Protein AF-A0A2T7ERF3-F1 (afdb_monomer_lite)

Radius of gyration: 52.11 Å; chains: 1; bounding box: 153×20×124 Å

InterPro domains:
  IPR055282 Proton pump-interactor 1-4 [PTHR32219] (13-173)

pLDDT: mean 78.68, std 17.87, range [39.94, 98.31]

Structure (mmCIF, N/CA/C/O backbone):
data_AF-A0A2T7ERF3-F1
#
_entry.id   AF-A0A2T7ERF3-F1
#
loop_
_atom_site.group_PDB
_atom_site.id
_atom_site.type_symbol
_atom_site.label_atom_id
_atom_site.label_alt_id
_atom_site.label_comp_id
_atom_site.label_asym_id
_atom_site.label_entity_id
_atom_site.label_seq_id
_atom_site.pdbx_PDB_ins_code
_atom_site.Cartn_x
_atom_site.Cartn_y
_atom_site.Cartn_z
_atom_site.occupancy
_atom_site.B_iso_or_equiv
_atom_site.auth_seq_id
_atom_site.auth_comp_id
_atom_site.auth_asym_id
_atom_site.auth_atom_id
_atom_site.pdbx_PDB_model_num
ATOM 1 N N . MET A 1 1 ? -104.191 10.449 25.205 1.00 47.03 1 MET A N 1
ATOM 2 C CA . MET A 1 1 ? -102.867 10.263 24.580 1.00 47.03 1 MET A CA 1
ATOM 3 C C . MET A 1 1 ? -102.028 11.467 24.955 1.00 47.03 1 MET A C 1
ATOM 5 O O . MET A 1 1 ? -102.291 12.510 24.393 1.00 47.03 1 MET A O 1
ATOM 9 N N . GLU A 1 2 ? -101.113 11.330 25.916 1.00 40.12 2 GLU A N 1
ATOM 10 C CA . GLU A 1 2 ? -99.867 12.110 26.059 1.00 40.12 2 GLU A CA 1
ATOM 11 C C . GLU A 1 2 ? -98.902 11.302 26.961 1.00 40.12 2 GLU A C 1
ATOM 13 O O . GLU A 1 2 ? -99.374 10.494 27.773 1.00 40.12 2 GLU A O 1
ATOM 18 N N . PRO A 1 3 ? -97.572 11.387 26.761 1.00 48.69 3 PRO A N 1
ATOM 19 C CA . PRO A 1 3 ? -96.653 10.312 27.117 1.00 48.69 3 PRO A CA 1
ATOM 20 C C . PRO A 1 3 ? -96.069 10.452 28.531 1.00 48.69 3 PRO A C 1
ATOM 22 O O . PRO A 1 3 ? -95.736 11.537 28.997 1.00 48.69 3 PRO A O 1
ATOM 25 N N . ARG A 1 4 ? -95.885 9.312 29.212 1.00 49.34 4 ARG A N 1
ATOM 26 C CA . ARG A 1 4 ? -95.169 9.233 30.495 1.00 49.34 4 ARG A CA 1
ATOM 27 C C . ARG A 1 4 ? -93.673 9.451 30.261 1.00 49.34 4 ARG A C 1
ATOM 29 O O . ARG A 1 4 ? -93.006 8.574 29.711 1.00 49.34 4 ARG A O 1
ATOM 36 N N . ASN A 1 5 ? -93.149 10.584 30.720 1.00 49.25 5 ASN A N 1
ATOM 37 C CA . ASN A 1 5 ? -91.712 10.824 30.820 1.00 49.25 5 ASN A CA 1
ATOM 38 C C . ASN A 1 5 ? -91.086 9.810 31.789 1.00 49.25 5 ASN A C 1
ATOM 40 O O . ASN A 1 5 ? -91.285 9.881 32.999 1.00 49.25 5 ASN A O 1
ATOM 44 N N . ARG A 1 6 ? -90.330 8.847 31.250 1.00 52.53 6 ARG A N 1
ATOM 45 C CA . ARG A 1 6 ? -89.432 8.001 32.043 1.00 52.53 6 ARG A CA 1
ATOM 46 C C . ARG A 1 6 ? -88.180 8.814 32.338 1.00 52.53 6 ARG A C 1
ATOM 48 O O . ARG A 1 6 ? -87.272 8.869 31.511 1.00 52.53 6 ARG A O 1
ATOM 55 N N . VAL A 1 7 ? -88.134 9.436 33.509 1.00 56.88 7 VAL A N 1
ATOM 56 C CA . VAL A 1 7 ? -86.866 9.878 34.089 1.00 56.88 7 VAL A CA 1
ATOM 57 C C . VAL A 1 7 ? -86.059 8.606 34.348 1.00 56.88 7 VAL A C 1
ATOM 59 O O . VAL A 1 7 ? -86.434 7.781 35.176 1.00 56.88 7 VAL A O 1
ATOM 62 N N . LYS A 1 8 ? -85.007 8.382 33.555 1.00 57.44 8 LYS A N 1
ATOM 63 C CA . LYS A 1 8 ? -84.000 7.367 33.865 1.00 57.44 8 LYS A CA 1
ATOM 64 C C . LYS A 1 8 ? -83.209 7.890 35.059 1.00 57.44 8 LYS A C 1
ATOM 66 O O . LYS A 1 8 ? -82.308 8.702 34.877 1.00 57.44 8 LYS A O 1
ATOM 71 N N . GLU A 1 9 ? -83.554 7.444 36.260 1.00 60.44 9 GLU A N 1
ATOM 72 C CA . GLU A 1 9 ? -82.636 7.501 37.395 1.00 60.44 9 GLU A CA 1
ATOM 73 C C . GLU A 1 9 ? -81.429 6.628 37.041 1.00 60.44 9 GLU A C 1
ATOM 75 O O . GLU A 1 9 ? -81.518 5.402 36.960 1.00 60.44 9 GLU A O 1
ATOM 80 N N . CYS A 1 10 ? -80.309 7.270 36.721 1.00 53.19 10 CYS A N 1
ATOM 81 C CA . CYS A 1 10 ? -79.028 6.588 36.685 1.00 53.19 10 CYS A CA 1
ATOM 82 C C . CYS A 1 10 ? -78.633 6.375 38.151 1.00 53.19 10 CYS A C 1
ATOM 84 O O . CYS A 1 10 ? -78.650 7.358 38.895 1.00 53.19 10 CYS A O 1
ATOM 86 N N . PRO A 1 11 ? -78.314 5.152 38.606 1.00 58.59 11 PRO A N 1
ATOM 87 C CA . PRO A 1 11 ? -77.816 4.998 39.960 1.00 58.59 11 PRO A CA 1
ATOM 88 C C . PRO A 1 11 ? -76.506 5.784 40.039 1.00 58.59 11 PRO A C 1
ATOM 90 O O . PRO A 1 11 ? -75.609 5.564 39.223 1.00 58.59 11 PRO A O 1
ATOM 93 N N . GLU A 1 12 ? -76.399 6.720 40.981 1.00 64.12 12 GLU A N 1
ATOM 94 C CA . GLU A 1 12 ? -75.123 7.340 41.336 1.00 64.12 12 GLU A CA 1
ATOM 95 C C . GLU A 1 12 ? -74.231 6.238 41.913 1.00 64.12 12 GLU A C 1
ATOM 97 O O . GLU A 1 12 ? -74.205 5.962 43.110 1.00 64.12 12 GLU A O 1
ATOM 102 N N . SER A 1 13 ? -73.563 5.503 41.026 1.00 65.88 13 SER A N 1
ATOM 103 C CA . SER A 1 13 ? -72.637 4.453 41.401 1.00 65.88 13 SER A CA 1
ATOM 104 C C . SER A 1 13 ? -71.420 5.124 42.023 1.00 65.88 13 SER A C 1
ATOM 106 O O . SER A 1 13 ? -70.552 5.636 41.313 1.00 65.88 13 SER A O 1
ATOM 108 N N . THR A 1 14 ? -71.360 5.145 43.350 1.00 66.25 14 THR A N 1
ATOM 109 C CA . THR A 1 14 ? -70.162 5.549 44.084 1.00 66.25 14 THR A CA 1
ATOM 110 C C . THR A 1 14 ? -69.048 4.553 43.768 1.00 66.25 14 THR A C 1
ATOM 112 O O . THR A 1 14 ? -68.981 3.468 44.347 1.00 66.25 14 THR A O 1
ATOM 115 N N . TYR A 1 15 ? -68.176 4.893 42.818 1.00 69.38 15 TYR A N 1
ATOM 116 C CA . TYR A 1 15 ? -66.976 4.112 42.536 1.00 69.38 15 TYR A CA 1
ATOM 117 C C . TYR A 1 15 ? -65.976 4.323 43.674 1.00 69.38 15 TYR A C 1
ATOM 119 O O . TYR A 1 15 ? -65.351 5.377 43.790 1.00 69.38 15 TYR A O 1
ATOM 127 N N . ALA A 1 16 ? -65.829 3.318 44.534 1.00 70.06 16 ALA A N 1
ATOM 128 C CA . ALA A 1 16 ? -64.748 3.283 45.504 1.00 70.06 16 ALA A CA 1
ATOM 129 C C . ALA A 1 16 ? -63.461 2.852 44.789 1.00 70.06 16 ALA A C 1
ATOM 131 O O . ALA A 1 16 ? -63.323 1.705 44.367 1.00 70.06 16 ALA A O 1
ATOM 132 N N . PHE A 1 17 ? -62.512 3.775 44.648 1.00 69.44 17 PHE A N 1
ATOM 133 C CA . PHE A 1 17 ? -61.165 3.455 44.187 1.00 69.44 17 PHE A CA 1
ATOM 134 C C . PHE A 1 17 ? -60.271 3.246 45.408 1.00 69.44 17 PHE A C 1
ATOM 136 O O . PHE A 1 17 ? -60.073 4.155 46.214 1.00 69.44 17 PHE A O 1
ATOM 143 N N . TYR A 1 18 ? -59.728 2.040 45.559 1.00 69.94 18 TYR A N 1
ATOM 144 C CA . TYR A 1 18 ? -58.745 1.756 46.597 1.00 69.94 18 TYR A CA 1
ATOM 145 C C . TYR A 1 18 ? -57.367 2.172 46.091 1.00 69.94 18 TYR A C 1
ATOM 147 O O . TYR A 1 18 ? -56.823 1.569 45.167 1.00 69.94 18 TYR A O 1
ATOM 155 N N . PHE A 1 19 ? -56.771 3.183 46.717 1.00 68.25 19 PHE A N 1
ATOM 156 C CA . PHE A 1 19 ? -55.333 3.376 46.604 1.00 68.25 19 PHE A CA 1
ATOM 157 C C . PHE A 1 19 ? -54.659 2.348 47.507 1.00 68.25 19 PHE A C 1
ATOM 159 O O . PHE A 1 19 ? -54.738 2.441 48.733 1.00 68.25 19 PHE A O 1
ATOM 166 N N . VAL A 1 20 ? -53.990 1.361 46.911 1.00 66.88 20 VAL A N 1
ATOM 167 C CA . VAL A 1 20 ? -53.087 0.487 47.661 1.00 66.88 20 VAL A CA 1
ATOM 168 C C . VAL A 1 20 ? -51.928 1.357 48.138 1.00 66.88 20 VAL A C 1
ATOM 170 O O . VAL A 1 20 ? -51.004 1.660 47.385 1.00 66.88 20 VAL A O 1
ATOM 173 N N . LYS A 1 21 ? -51.982 1.802 49.396 1.00 62.66 21 LYS A N 1
ATOM 174 C CA . LYS A 1 21 ? -50.814 2.372 50.067 1.00 62.66 21 LYS A CA 1
ATOM 175 C C . LYS A 1 21 ? -49.800 1.241 50.214 1.00 62.66 21 LYS A C 1
ATOM 177 O O . LYS A 1 21 ? -49.963 0.373 51.069 1.00 62.66 21 LYS 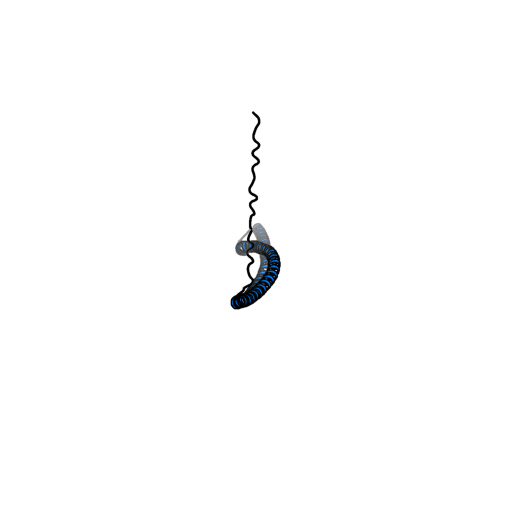A O 1
ATOM 182 N N . ILE A 1 22 ? -48.774 1.234 49.365 1.00 63.28 22 ILE A N 1
ATOM 183 C CA . ILE A 1 22 ? -47.618 0.352 49.536 1.00 63.28 22 ILE A CA 1
ATOM 184 C C . ILE A 1 22 ? -46.987 0.747 50.873 1.00 63.28 22 ILE A C 1
ATOM 186 O O . ILE A 1 22 ? -46.471 1.858 51.014 1.00 63.28 22 ILE A O 1
ATOM 190 N N . ARG A 1 23 ? -47.112 -0.114 51.887 1.00 63.34 23 ARG A N 1
ATOM 191 C CA . ARG A 1 23 ? -46.537 0.156 53.207 1.00 63.34 23 ARG A CA 1
ATOM 192 C C . ARG A 1 23 ? -45.008 0.191 53.071 1.00 63.34 23 ARG A C 1
ATOM 194 O O . ARG A 1 23 ? -44.457 -0.741 52.481 1.00 63.34 23 ARG A O 1
ATOM 201 N N . PRO A 1 24 ? -44.303 1.224 53.575 1.00 65.12 24 PRO A N 1
ATOM 202 C CA . PRO A 1 24 ? -42.862 1.108 53.763 1.00 65.12 24 PRO A CA 1
ATOM 203 C C . PRO A 1 24 ? -42.625 -0.098 54.674 1.00 65.12 24 PRO A C 1
ATOM 205 O O . PRO A 1 24 ? -43.361 -0.251 55.646 1.00 65.12 24 PRO A O 1
ATOM 208 N N . PHE A 1 25 ? -41.680 -0.966 54.294 1.00 62.19 25 PHE A N 1
ATOM 209 C CA . PHE A 1 25 ? -41.429 -2.276 54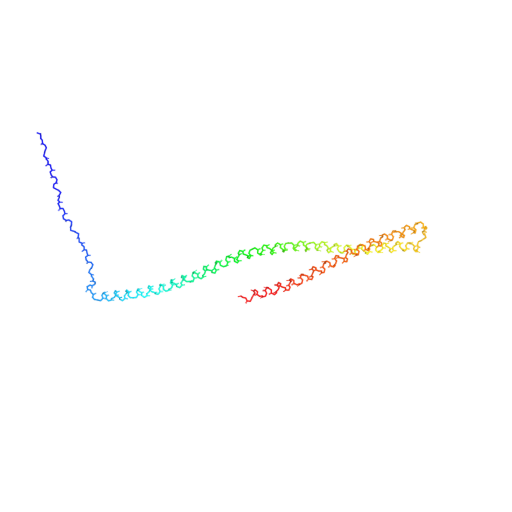.908 1.00 62.19 25 PHE A CA 1
ATOM 210 C C . PHE A 1 25 ? -41.716 -2.276 56.412 1.00 62.19 25 PHE A C 1
ATOM 212 O O . PHE A 1 25 ? -40.992 -1.652 57.185 1.00 62.19 25 PHE A O 1
ATOM 219 N N . GLU A 1 26 ? -42.801 -2.943 56.805 1.00 63.03 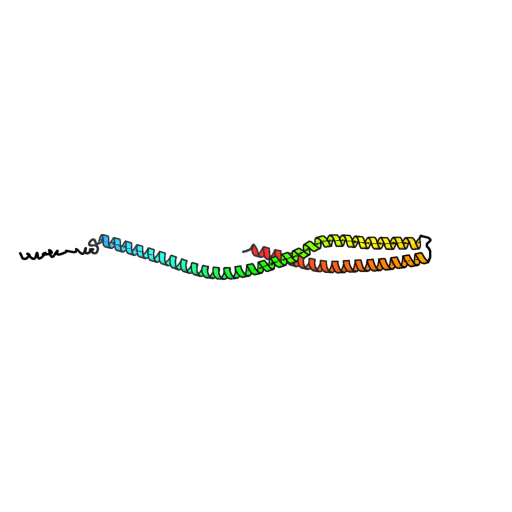26 GLU A N 1
ATOM 220 C CA . GLU A 1 26 ? -43.198 -3.042 58.214 1.00 63.03 26 GLU A CA 1
ATOM 221 C C . GLU A 1 26 ? -42.260 -3.952 59.003 1.00 63.03 26 GLU A C 1
ATOM 223 O O . GLU A 1 26 ? -42.158 -3.828 60.219 1.00 63.03 26 GLU A O 1
ATOM 228 N N . ASP A 1 27 ? -41.566 -4.841 58.293 1.00 77.75 27 ASP A N 1
ATOM 229 C CA . ASP A 1 27 ? -40.562 -5.741 58.829 1.00 77.75 27 ASP A CA 1
ATOM 230 C C . ASP A 1 27 ? -39.166 -5.078 58.776 1.00 77.75 27 ASP A C 1
ATOM 232 O O . ASP A 1 27 ? -38.649 -4.807 57.679 1.00 77.75 27 ASP A O 1
ATOM 236 N N . PRO A 1 28 ? -38.541 -4.818 59.941 1.00 82.88 28 PRO A N 1
ATOM 237 C CA . PRO A 1 28 ? -37.192 -4.272 60.031 1.00 82.88 28 PRO A CA 1
ATOM 238 C C . PRO A 1 28 ? -36.144 -5.097 59.272 1.00 82.88 28 PRO A C 1
ATOM 240 O O . PRO A 1 28 ? -35.247 -4.511 58.662 1.00 82.88 28 PRO A O 1
ATOM 243 N N . GLU A 1 29 ? -36.270 -6.428 59.240 1.00 84.62 29 GLU A N 1
ATOM 244 C CA . GLU A 1 29 ? -35.293 -7.303 58.584 1.00 84.62 29 GLU A CA 1
ATOM 245 C C . GLU A 1 29 ? -35.338 -7.173 57.058 1.00 84.62 29 GLU A C 1
ATOM 247 O O . GLU A 1 29 ? -34.303 -7.173 56.383 1.00 84.62 29 GLU A O 1
ATOM 252 N N . LEU A 1 30 ? -36.540 -7.049 56.484 1.00 84.38 30 LEU A N 1
ATOM 253 C CA . LEU A 1 30 ? -36.702 -6.843 55.043 1.00 84.38 30 LEU A CA 1
ATOM 254 C C . LEU A 1 30 ? -36.151 -5.483 54.610 1.00 84.38 30 LEU A C 1
ATOM 256 O O . LEU A 1 30 ? -35.527 -5.377 53.550 1.00 84.38 30 LEU A O 1
ATOM 260 N N . ARG A 1 31 ? -36.337 -4.451 55.439 1.00 85.25 31 ARG A N 1
ATOM 261 C CA . ARG A 1 31 ? -35.783 -3.120 55.182 1.00 85.25 31 ARG A CA 1
ATOM 262 C C . ARG A 1 31 ? -34.256 -3.141 55.165 1.00 85.25 31 ARG A C 1
ATOM 264 O O . ARG A 1 31 ? -33.658 -2.535 54.278 1.00 85.25 31 ARG A O 1
ATOM 271 N N . GLU A 1 32 ? -33.628 -3.840 56.105 1.00 89.44 32 GLU A N 1
ATOM 272 C CA . GLU A 1 32 ? -32.169 -3.956 56.167 1.00 89.44 32 GLU A CA 1
ATOM 273 C C . GLU A 1 32 ? -31.601 -4.688 54.943 1.00 89.44 32 GLU A C 1
ATOM 275 O O . GLU A 1 32 ? -30.680 -4.186 54.295 1.00 89.44 32 GLU A O 1
ATOM 280 N N . LYS A 1 33 ? -32.214 -5.812 54.546 1.00 90.69 33 LYS A N 1
ATOM 281 C CA . LYS A 1 33 ? -31.838 -6.552 53.327 1.00 90.69 33 LYS A CA 1
ATOM 282 C C . LYS A 1 33 ? -31.940 -5.680 52.074 1.00 90.69 33 LYS A C 1
ATOM 284 O O . LYS A 1 33 ? -31.052 -5.734 51.225 1.00 90.69 33 LYS A O 1
ATOM 289 N N . LEU A 1 34 ? -32.985 -4.855 51.969 1.00 89.94 34 LEU A N 1
ATOM 290 C CA . LEU A 1 34 ? -33.142 -3.927 50.850 1.00 89.94 34 LEU A CA 1
ATOM 291 C C . LEU A 1 34 ? -32.047 -2.854 50.831 1.00 89.94 34 LEU A C 1
AT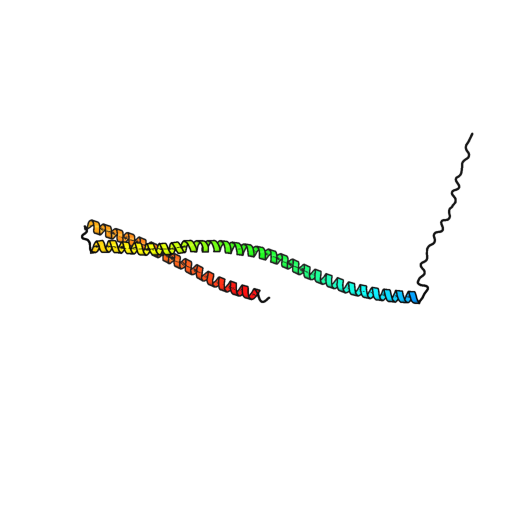OM 293 O O . LEU A 1 34 ? -31.481 -2.595 49.774 1.00 89.94 34 LEU A O 1
ATOM 297 N N . VAL A 1 35 ? -31.731 -2.245 51.978 1.00 92.00 35 VAL A N 1
ATOM 298 C CA . VAL A 1 35 ? -30.681 -1.214 52.072 1.00 92.00 35 VAL A CA 1
ATOM 299 C C . VAL A 1 35 ? -29.310 -1.792 51.718 1.00 92.00 35 VAL A C 1
ATOM 301 O O . VAL A 1 35 ? -28.549 -1.168 50.977 1.00 92.00 35 VAL A O 1
ATOM 304 N N . LEU A 1 36 ? -29.001 -3.002 52.193 1.00 95.56 36 LEU A N 1
ATOM 305 C CA . LEU A 1 36 ? -27.769 -3.705 51.834 1.00 95.56 36 LEU A CA 1
ATOM 306 C C . LEU A 1 36 ? -27.702 -3.995 50.328 1.00 95.56 36 LEU A C 1
ATOM 308 O O . LEU A 1 36 ? -26.672 -3.734 49.700 1.00 95.56 36 LEU A O 1
ATOM 312 N N . ALA A 1 37 ? -28.800 -4.481 49.743 1.00 95.38 37 ALA A N 1
ATOM 313 C CA . ALA A 1 37 ? -28.891 -4.751 48.311 1.00 95.38 37 ALA A CA 1
ATOM 314 C C . ALA A 1 37 ? -28.753 -3.473 47.466 1.00 95.38 37 ALA A C 1
ATOM 316 O O . ALA A 1 37 ? -28.041 -3.487 46.461 1.00 95.38 37 ALA A O 1
ATOM 317 N N . ASP A 1 38 ? -29.372 -2.363 47.881 1.00 96.44 38 ASP A N 1
ATOM 318 C CA . ASP A 1 38 ? -29.251 -1.073 47.193 1.00 96.44 38 ASP A CA 1
ATOM 319 C C . ASP A 1 38 ? -27.810 -0.554 47.240 1.00 96.44 38 ASP A C 1
ATOM 321 O O . ASP A 1 38 ? -27.249 -0.156 46.222 1.00 96.44 38 ASP A O 1
ATOM 325 N N . HIS A 1 39 ? -27.148 -0.655 48.393 1.00 97.44 39 HIS A N 1
ATOM 326 C CA . HIS A 1 39 ? -25.752 -0.253 48.526 1.00 97.44 39 HIS A CA 1
ATOM 327 C C . HIS A 1 39 ? -24.805 -1.099 47.654 1.00 97.44 39 HIS A C 1
ATOM 329 O O . HIS A 1 39 ? -23.906 -0.556 47.003 1.00 97.44 39 HIS A O 1
ATOM 335 N N . GLU A 1 40 ? -25.002 -2.420 47.582 1.00 97.00 40 GLU A N 1
ATOM 336 C CA . GLU A 1 40 ? -24.260 -3.262 46.634 1.00 97.00 40 GLU A CA 1
ATOM 337 C C . GLU A 1 40 ? -24.551 -2.901 45.176 1.00 97.00 40 GLU A C 1
ATOM 339 O O . GLU A 1 40 ? -23.632 -2.865 44.348 1.00 97.00 40 GLU A O 1
ATOM 344 N N . PHE A 1 41 ? -25.812 -2.626 44.848 1.00 97.50 41 PHE A N 1
ATOM 345 C CA . PHE A 1 41 ? -26.206 -2.211 43.510 1.00 97.50 41 PHE A CA 1
ATOM 346 C C . PHE A 1 41 ? -25.528 -0.895 43.122 1.00 97.50 41 PHE A C 1
ATOM 348 O O . PHE A 1 41 ? -24.904 -0.819 42.061 1.00 97.50 41 PHE A O 1
ATOM 355 N N . GLN A 1 42 ? -25.536 0.106 44.003 1.00 97.88 42 GLN A N 1
ATOM 356 C CA . GLN A 1 42 ? -24.865 1.380 43.764 1.00 97.88 42 GLN A CA 1
ATOM 357 C C . GLN A 1 42 ? -23.353 1.219 43.575 1.00 97.88 42 GLN A C 1
ATOM 359 O O . GLN A 1 42 ? -22.787 1.819 42.658 1.00 97.88 42 GLN A O 1
ATOM 364 N N . LYS A 1 43 ? -22.692 0.346 44.349 1.00 97.69 43 LYS A N 1
ATOM 365 C CA . LYS A 1 43 ? -21.271 0.012 44.133 1.00 97.69 43 LYS A CA 1
ATOM 366 C C . LYS A 1 43 ? -21.023 -0.561 42.737 1.00 97.69 43 LYS A C 1
ATOM 368 O O . LYS A 1 43 ? -20.077 -0.152 42.060 1.00 97.69 43 LYS A O 1
ATOM 373 N N . LYS A 1 44 ? -21.881 -1.480 42.280 1.00 97.88 44 LYS A N 1
ATOM 374 C CA . LYS A 1 44 ? -21.792 -2.073 40.933 1.00 97.88 44 LYS A CA 1
ATOM 375 C C . LYS A 1 44 ? -22.033 -1.030 39.841 1.00 97.88 44 LYS A C 1
ATOM 377 O O . LYS A 1 44 ? -21.293 -1.002 38.858 1.00 97.88 44 LYS A O 1
ATOM 382 N N . VAL A 1 45 ? -23.007 -0.140 40.023 1.00 98.31 45 VAL A N 1
ATOM 383 C CA . VAL A 1 45 ? -23.269 0.980 39.105 1.00 98.31 45 VAL A CA 1
ATOM 384 C C . VAL A 1 45 ? -22.055 1.905 39.021 1.00 98.31 45 VAL A C 1
ATOM 386 O O . VAL A 1 45 ? -21.609 2.234 37.923 1.00 98.31 45 VAL A O 1
ATOM 389 N N . GLN A 1 46 ? -21.455 2.268 40.157 1.00 98.06 46 GLN A N 1
ATOM 390 C CA . GLN A 1 46 ? -20.268 3.120 40.183 1.00 98.06 46 GLN A CA 1
ATOM 391 C C . GLN A 1 46 ? -19.074 2.457 39.480 1.00 98.06 46 GLN A C 1
ATOM 393 O O . GLN A 1 46 ? -18.376 3.112 38.703 1.00 98.06 46 GLN A O 1
ATOM 398 N N . ALA A 1 47 ? -18.854 1.158 39.704 1.00 97.94 47 ALA A N 1
ATOM 399 C CA . ALA A 1 47 ? -17.812 0.396 39.017 1.00 97.94 47 ALA A CA 1
ATOM 400 C C . ALA A 1 47 ? -18.044 0.351 37.497 1.00 97.94 47 ALA A C 1
ATOM 402 O O . ALA A 1 47 ? -17.126 0.620 36.722 1.00 97.94 47 ALA A O 1
ATOM 403 N N . ARG A 1 48 ? -19.285 0.098 37.060 1.00 98.19 48 ARG A N 1
ATOM 404 C CA . ARG A 1 48 ? -19.665 0.117 35.640 1.00 98.19 48 ARG A CA 1
ATOM 405 C C . ARG A 1 48 ? -19.420 1.486 35.006 1.00 98.19 48 ARG A C 1
ATOM 407 O O . ARG A 1 48 ? -18.880 1.551 33.905 1.00 98.19 48 ARG A O 1
ATOM 414 N N . ASN A 1 49 ? -19.773 2.568 35.695 1.00 98.19 49 ASN A N 1
ATOM 415 C CA . ASN A 1 49 ? -19.580 3.924 35.182 1.00 98.19 49 ASN A CA 1
ATOM 416 C C . ASN A 1 49 ? -18.096 4.250 34.980 1.00 98.19 49 ASN A C 1
ATOM 418 O O . ASN A 1 49 ? -17.738 4.785 33.936 1.00 98.19 49 ASN A O 1
ATOM 422 N N . LYS A 1 50 ? -17.216 3.846 35.908 1.00 98.25 50 LYS A N 1
ATOM 423 C CA . LYS A 1 50 ? -15.758 3.997 35.735 1.00 98.25 50 LYS A CA 1
ATOM 424 C C . LYS A 1 50 ? -15.253 3.294 34.469 1.00 98.25 50 LYS A C 1
ATOM 426 O O . LYS A 1 50 ? -14.453 3.865 33.735 1.00 98.25 50 LYS A O 1
ATOM 431 N N . ILE A 1 51 ? -15.749 2.086 34.189 1.00 98.12 51 ILE A N 1
ATOM 432 C CA . ILE A 1 51 ? -15.395 1.334 32.973 1.00 98.12 51 ILE A CA 1
ATOM 433 C C . ILE A 1 51 ? -15.906 2.050 31.717 1.00 98.12 51 ILE A C 1
ATOM 435 O O . ILE A 1 51 ? -15.178 2.153 30.732 1.00 98.12 51 ILE A O 1
ATOM 439 N N . ILE A 1 52 ? -17.138 2.566 31.743 1.00 98.25 52 ILE A N 1
ATOM 440 C CA . ILE A 1 52 ? -17.728 3.294 30.611 1.00 98.25 52 ILE A CA 1
ATOM 441 C C . ILE A 1 52 ? -16.920 4.552 30.286 1.00 98.25 52 ILE A C 1
ATOM 443 O O . ILE A 1 52 ? -16.621 4.786 29.118 1.00 98.25 52 ILE A O 1
ATOM 447 N N . GLU A 1 53 ? -16.542 5.341 31.290 1.00 98.00 53 GLU A N 1
ATOM 448 C CA . GLU A 1 53 ? -15.752 6.555 31.066 1.00 98.00 53 GLU A CA 1
ATOM 449 C C . GLU A 1 53 ? -14.349 6.231 30.537 1.00 98.00 53 GLU A C 1
ATOM 451 O O . GLU A 1 53 ? -13.900 6.851 29.573 1.00 98.00 53 GLU A O 1
ATOM 456 N N . ALA A 1 54 ? -13.700 5.182 31.055 1.00 97.88 54 ALA A N 1
ATOM 457 C CA . ALA A 1 54 ? -12.432 4.702 30.502 1.00 97.88 54 ALA A CA 1
ATOM 458 C C . ALA A 1 54 ? -12.569 4.246 29.034 1.00 97.88 54 ALA A C 1
ATOM 460 O O . ALA A 1 54 ? -11.718 4.553 28.198 1.00 97.88 54 ALA A O 1
ATOM 461 N N . ALA A 1 55 ? -13.661 3.555 28.690 1.00 97.94 55 ALA A N 1
ATOM 462 C CA . ALA A 1 55 ? -13.932 3.124 27.320 1.00 97.94 55 ALA A CA 1
ATOM 463 C C . ALA A 1 55 ? -14.216 4.307 26.379 1.00 97.94 55 ALA A C 1
ATOM 465 O O . ALA A 1 55 ? -13.764 4.299 25.233 1.00 97.94 55 ALA A O 1
ATOM 466 N N . LYS A 1 56 ? -14.930 5.338 26.849 1.00 97.94 56 LYS A N 1
ATOM 467 C CA . LYS A 1 56 ? -15.158 6.577 26.089 1.00 97.94 56 LYS A CA 1
ATOM 468 C C . LYS A 1 56 ? -13.849 7.313 25.816 1.00 97.94 56 LYS A C 1
ATOM 470 O O . LYS A 1 56 ? -13.613 7.668 24.666 1.00 97.94 56 LYS A O 1
ATOM 475 N N . ALA A 1 57 ? -12.986 7.462 26.823 1.00 97.44 57 ALA A N 1
ATOM 476 C CA . ALA A 1 57 ? -11.671 8.082 26.654 1.00 97.44 57 ALA A CA 1
ATOM 477 C C . ALA A 1 57 ? -10.838 7.350 25.588 1.00 97.44 57 ALA A C 1
ATOM 479 O O . ALA A 1 57 ? -10.343 7.967 24.648 1.00 97.44 57 ALA A O 1
ATOM 480 N N . LYS A 1 58 ? -10.788 6.010 25.645 1.00 97.81 58 LYS A N 1
ATOM 481 C CA . LYS A 1 58 ? -10.094 5.204 24.626 1.00 97.81 58 LYS A CA 1
ATOM 482 C C . LYS A 1 58 ? -10.716 5.305 23.237 1.00 97.81 58 LYS A C 1
ATOM 484 O O . LYS A 1 58 ? -10.000 5.258 22.238 1.00 97.81 58 LYS A O 1
ATOM 489 N N . LYS A 1 59 ? -12.040 5.438 23.148 1.00 97.94 59 LYS A N 1
ATOM 490 C CA . LYS A 1 59 ? -12.732 5.643 21.871 1.00 97.94 59 LYS A CA 1
ATOM 491 C C . LYS A 1 59 ? -12.357 6.986 21.240 1.00 97.94 59 LYS A C 1
ATOM 493 O O . LYS A 1 59 ? -12.187 7.026 20.024 1.00 97.94 59 LYS A O 1
ATOM 498 N N . GLU A 1 60 ? -12.202 8.029 22.050 1.00 97.56 60 GLU A N 1
ATOM 499 C CA . GLU A 1 60 ? -11.782 9.356 21.592 1.00 97.56 60 GLU A CA 1
ATOM 500 C C . GLU A 1 60 ? -10.329 9.344 21.103 1.00 97.56 60 GLU A C 1
ATOM 502 O O . GLU A 1 60 ? -10.072 9.703 19.956 1.00 97.56 60 GLU A O 1
ATOM 507 N N . GLU A 1 61 ? -9.400 8.800 21.900 1.00 96.94 61 GLU A N 1
ATOM 508 C CA . GLU A 1 61 ? -7.995 8.605 21.495 1.00 96.94 61 GLU A CA 1
ATOM 509 C C . GLU A 1 61 ? -7.895 7.847 20.159 1.00 96.94 61 GLU A C 1
ATOM 511 O O . GLU A 1 61 ? -7.198 8.261 19.232 1.00 96.94 61 GLU A O 1
ATOM 516 N N . ARG A 1 62 ? -8.656 6.751 20.017 1.00 97.56 62 ARG A N 1
ATOM 517 C CA . ARG A 1 62 ? -8.711 5.968 18.776 1.00 97.56 62 ARG A CA 1
ATOM 518 C C . ARG A 1 62 ? -9.278 6.770 17.602 1.00 97.56 62 ARG A C 1
ATOM 520 O O . ARG A 1 62 ? -8.857 6.547 16.470 1.00 97.56 62 ARG A O 1
ATOM 527 N N . SER A 1 63 ? -10.252 7.647 17.841 1.00 96.94 63 SER A N 1
ATOM 528 C CA . SER A 1 63 ? -10.851 8.489 16.799 1.00 96.94 63 SER A CA 1
ATOM 529 C C . SER A 1 63 ? -9.815 9.440 16.198 1.00 96.94 63 SER A C 1
ATOM 531 O O . SER A 1 63 ? -9.705 9.528 14.973 1.00 96.94 63 SER A O 1
ATOM 533 N N . ILE A 1 64 ? -8.999 10.059 17.056 1.00 96.62 64 ILE A N 1
ATOM 534 C CA . ILE A 1 64 ? -7.909 10.955 16.654 1.00 96.62 64 ILE A CA 1
ATOM 535 C C . ILE A 1 64 ? -6.893 10.194 15.794 1.00 96.62 64 ILE A C 1
ATOM 537 O O . ILE A 1 64 ? -6.681 10.562 14.638 1.00 96.62 64 ILE A O 1
ATOM 541 N N . ILE A 1 65 ? -6.375 9.061 16.280 1.00 97.06 65 ILE A N 1
ATOM 542 C CA . ILE A 1 65 ? -5.407 8.234 15.533 1.00 97.06 65 ILE A CA 1
ATOM 543 C C . ILE A 1 65 ? -5.966 7.793 14.171 1.00 97.06 65 ILE A C 1
ATOM 545 O O . ILE A 1 65 ? -5.263 7.795 13.164 1.00 97.06 65 ILE A O 1
ATOM 549 N N . ILE A 1 66 ? -7.249 7.422 14.102 1.00 97.31 66 ILE A N 1
ATOM 550 C CA . ILE A 1 66 ? -7.880 7.035 12.833 1.00 97.31 66 ILE A CA 1
ATOM 551 C C . ILE A 1 66 ? -7.960 8.210 11.858 1.00 97.31 66 ILE A C 1
ATOM 553 O O . ILE A 1 66 ? -7.839 7.995 10.652 1.00 97.31 66 ILE A O 1
ATOM 557 N N . SER A 1 67 ? -8.193 9.431 12.343 1.00 95.44 67 SER A N 1
ATOM 558 C CA . SER A 1 67 ? -8.222 10.612 11.479 1.00 95.44 67 SER A CA 1
ATOM 559 C C . SER A 1 67 ? -6.849 10.895 10.860 1.00 95.44 67 SER A C 1
ATOM 561 O O . SER A 1 67 ? -6.773 11.076 9.647 1.00 95.44 67 SER A O 1
ATOM 563 N N . GLU A 1 68 ? -5.774 10.789 11.643 1.00 95.44 68 GLU A N 1
ATOM 564 C CA . GLU A 1 68 ? -4.388 10.914 11.168 1.00 95.44 68 GLU A CA 1
ATOM 565 C C . GLU A 1 68 ? -3.991 9.772 10.220 1.00 95.44 68 GLU A C 1
ATOM 567 O O . GLU A 1 68 ? -3.396 9.991 9.167 1.00 95.44 68 GLU A O 1
ATOM 572 N N . LEU A 1 69 ? -4.374 8.528 10.519 1.00 95.94 69 LEU A N 1
ATOM 573 C CA . LEU A 1 69 ? -4.096 7.407 9.615 1.00 95.94 69 LEU A CA 1
ATOM 574 C C . LEU A 1 69 ? -4.791 7.567 8.263 1.00 95.94 69 LEU A C 1
ATOM 576 O O . LEU A 1 69 ? -4.236 7.168 7.239 1.00 95.94 69 LEU A O 1
ATOM 580 N N . LYS A 1 70 ? -6.002 8.132 8.230 1.00 95.94 70 LYS A N 1
ATOM 581 C CA . LYS A 1 70 ? -6.725 8.365 6.973 1.00 95.94 70 LYS A CA 1
ATOM 582 C C . LYS A 1 70 ? -5.999 9.363 6.076 1.00 95.94 70 LYS A C 1
ATOM 584 O O . LYS A 1 70 ? -5.942 9.118 4.872 1.00 95.94 70 LYS A O 1
ATOM 589 N N . THR A 1 71 ? -5.448 10.442 6.634 1.00 93.62 71 THR A N 1
ATOM 590 C CA . THR A 1 71 ? -4.690 11.431 5.852 1.00 93.62 71 THR A CA 1
ATOM 591 C C . THR A 1 71 ? -3.401 10.819 5.310 1.00 93.62 71 THR A C 1
ATOM 593 O O . THR A 1 71 ? -3.178 10.868 4.103 1.00 93.62 71 THR A O 1
ATOM 596 N N . LEU A 1 72 ? -2.633 10.118 6.150 1.00 94.31 72 LEU A N 1
ATOM 597 C CA . LEU A 1 72 ? -1.411 9.420 5.727 1.00 94.31 72 LEU A CA 1
ATOM 598 C C . LEU A 1 72 ? -1.685 8.331 4.682 1.00 94.31 72 LEU A C 1
ATOM 600 O O . LEU A 1 72 ? -0.919 8.151 3.741 1.00 94.31 72 LEU A O 1
ATOM 604 N N . THR A 1 73 ? -2.798 7.606 4.811 1.00 95.00 73 THR A N 1
ATOM 605 C CA . THR A 1 73 ? -3.190 6.585 3.828 1.00 95.00 73 THR A CA 1
ATOM 606 C C . THR A 1 73 ? -3.514 7.208 2.471 1.00 95.00 73 THR A C 1
ATOM 608 O O . THR A 1 73 ? -3.225 6.599 1.442 1.00 95.00 73 THR A O 1
ATOM 611 N N . ALA A 1 74 ? -4.133 8.391 2.446 1.00 93.00 74 ALA A N 1
ATOM 612 C CA . ALA A 1 74 ? -4.410 9.104 1.203 1.00 93.00 74 ALA A CA 1
ATOM 613 C C . ALA A 1 74 ? -3.109 9.564 0.527 1.00 93.00 74 ALA A C 1
ATOM 615 O O . ALA A 1 74 ? -2.923 9.294 -0.656 1.00 93.00 74 ALA A O 1
ATOM 616 N N . GLU A 1 75 ? -2.185 10.151 1.290 1.00 92.19 75 GLU A N 1
ATOM 617 C CA . GLU A 1 75 ? -0.880 10.598 0.787 1.00 92.19 75 GLU A CA 1
ATOM 618 C C . GLU A 1 75 ? -0.026 9.420 0.283 1.00 92.19 75 GLU A C 1
ATOM 620 O O . GLU A 1 75 ? 0.529 9.448 -0.813 1.00 92.19 75 GLU A O 1
ATOM 625 N N . ASN A 1 76 ? 0.009 8.311 1.027 1.00 92.94 76 ASN A N 1
ATOM 626 C CA . ASN A 1 76 ? 0.760 7.121 0.630 1.00 92.94 76 ASN A CA 1
ATOM 627 C C . ASN A 1 76 ? 0.232 6.490 -0.672 1.00 92.94 76 ASN A C 1
ATOM 629 O O . ASN A 1 76 ? 1.007 5.942 -1.454 1.00 92.94 76 ASN A O 1
ATOM 633 N N . LYS A 1 77 ? -1.079 6.579 -0.941 1.00 92.81 77 LYS A N 1
ATOM 634 C CA . LYS A 1 77 ? -1.637 6.153 -2.235 1.00 92.81 77 LYS A CA 1
ATOM 635 C C . LYS A 1 77 ? -1.103 7.007 -3.380 1.00 92.81 77 LYS A C 1
ATOM 637 O O . LYS A 1 77 ? -0.782 6.457 -4.428 1.00 92.81 77 LYS A O 1
ATOM 642 N N . GLU A 1 78 ? -0.990 8.315 -3.177 1.00 91.75 78 GLU A N 1
ATOM 643 C CA . GLU A 1 78 ? -0.451 9.236 -4.178 1.00 91.75 78 GLU A CA 1
ATOM 644 C C . GLU A 1 78 ? 1.027 8.942 -4.466 1.00 91.75 78 GLU A C 1
ATOM 646 O O . GLU A 1 78 ? 1.402 8.757 -5.625 1.00 91.75 78 GLU A O 1
ATOM 651 N N . TYR A 1 79 ? 1.848 8.760 -3.426 1.00 91.94 79 TYR A N 1
ATOM 652 C CA . TYR A 1 79 ? 3.243 8.352 -3.611 1.00 91.94 79 TYR A CA 1
ATOM 653 C C . TYR A 1 79 ? 3.379 6.997 -4.300 1.00 91.94 79 TYR A C 1
ATOM 655 O O . TYR A 1 79 ? 4.276 6.828 -5.124 1.00 91.94 79 TYR A O 1
ATOM 663 N N . ASN A 1 80 ? 2.504 6.033 -4.001 1.00 91.38 80 ASN A N 1
ATOM 664 C CA . ASN A 1 80 ? 2.560 4.726 -4.648 1.00 91.38 80 ASN A CA 1
ATOM 665 C C . ASN A 1 80 ? 2.281 4.828 -6.156 1.00 91.38 80 ASN A C 1
ATOM 667 O O . ASN A 1 80 ? 2.983 4.197 -6.939 1.00 91.38 80 ASN A O 1
ATOM 671 N N . VAL A 1 81 ? 1.342 5.683 -6.581 1.00 91.75 81 VAL A N 1
ATOM 672 C CA . VAL A 1 81 ? 1.101 5.957 -8.011 1.00 91.75 81 VAL A CA 1
ATOM 673 C C . VAL A 1 81 ? 2.343 6.563 -8.673 1.00 91.75 81 VAL A C 1
ATOM 675 O O . VAL A 1 81 ? 2.736 6.149 -9.766 1.00 91.75 81 VAL A O 1
ATOM 678 N N . VAL A 1 82 ? 3.011 7.513 -8.014 1.00 90.38 82 VAL A N 1
ATOM 679 C CA . VAL A 1 82 ? 4.269 8.090 -8.523 1.00 90.38 82 VAL A CA 1
ATOM 680 C C . VAL A 1 82 ? 5.378 7.030 -8.590 1.00 90.38 82 VAL A C 1
ATOM 682 O O . VAL A 1 82 ? 6.109 6.951 -9.576 1.00 90.38 82 VAL A O 1
ATOM 685 N N . GLY A 1 83 ? 5.483 6.165 -7.583 1.00 88.56 83 GLY A N 1
ATOM 686 C CA . GLY A 1 83 ? 6.440 5.059 -7.565 1.00 88.56 83 GLY A CA 1
ATOM 687 C C . GLY A 1 83 ? 6.207 4.054 -8.695 1.00 88.56 83 GLY A C 1
ATOM 688 O O . GLY A 1 83 ? 7.148 3.690 -9.399 1.00 88.56 83 GLY A O 1
ATOM 689 N N . GLU A 1 84 ? 4.958 3.642 -8.911 1.00 88.06 84 GLU A N 1
ATOM 690 C CA . GLU A 1 84 ? 4.569 2.717 -9.981 1.00 88.06 84 GLU A CA 1
ATOM 691 C C . GLU A 1 84 ? 4.799 3.318 -11.370 1.00 88.06 84 GLU A C 1
ATOM 693 O O . GLU A 1 84 ? 5.340 2.649 -12.250 1.00 88.06 84 GLU A O 1
ATOM 698 N N . THR A 1 85 ? 4.450 4.591 -11.570 1.00 90.38 85 THR A N 1
ATOM 699 C CA . THR A 1 85 ? 4.690 5.281 -12.847 1.00 90.38 85 THR A CA 1
ATOM 700 C C . THR A 1 85 ? 6.179 5.403 -13.149 1.00 90.38 85 THR A C 1
ATOM 702 O O . THR A 1 85 ? 6.595 5.057 -14.254 1.00 90.38 85 THR A O 1
ATOM 705 N N . LEU A 1 86 ? 7.003 5.806 -12.178 1.00 88.56 86 LEU A N 1
ATOM 706 C CA . LEU A 1 86 ? 8.460 5.830 -12.332 1.00 88.56 86 LEU A CA 1
ATOM 707 C C . LEU A 1 86 ? 9.020 4.443 -12.639 1.00 88.56 86 LEU A C 1
ATOM 709 O O . LEU A 1 86 ? 9.855 4.304 -13.530 1.00 88.56 86 LEU A O 1
ATOM 713 N N . GLN A 1 87 ? 8.547 3.409 -11.944 1.00 86.62 87 GLN A N 1
ATOM 714 C CA . GLN A 1 87 ? 8.995 2.044 -12.190 1.00 86.62 87 GLN A CA 1
ATOM 715 C C . GLN A 1 87 ? 8.604 1.557 -13.591 1.00 86.62 87 GLN A C 1
ATOM 717 O O . GLN A 1 87 ? 9.401 0.874 -14.233 1.00 86.62 87 GLN A O 1
ATOM 722 N N . ASN A 1 88 ? 7.437 1.957 -14.097 1.00 87.25 88 ASN A N 1
ATOM 723 C CA . ASN A 1 88 ? 7.014 1.666 -15.464 1.00 87.25 88 ASN A CA 1
ATOM 724 C C . ASN A 1 88 ? 7.893 2.399 -16.495 1.00 87.25 88 ASN A C 1
ATOM 726 O O . ASN A 1 88 ? 8.426 1.769 -17.406 1.00 87.25 88 ASN A O 1
ATOM 730 N N . TYR A 1 89 ? 8.142 3.702 -16.307 1.00 85.19 89 TYR A N 1
ATOM 731 C CA . TYR A 1 89 ? 9.054 4.469 -17.165 1.00 85.19 89 TYR A CA 1
ATOM 732 C C . TYR A 1 89 ? 10.470 3.881 -17.179 1.00 85.19 89 TYR A C 1
ATOM 734 O O . TYR A 1 89 ? 11.052 3.725 -18.248 1.00 85.19 89 TYR A O 1
ATOM 742 N N . LEU A 1 90 ? 11.017 3.510 -16.019 1.00 82.00 90 LEU A N 1
ATOM 743 C CA . LEU A 1 90 ? 12.331 2.869 -15.914 1.00 82.00 90 LEU A CA 1
ATOM 744 C C . LEU A 1 90 ? 12.349 1.472 -16.553 1.00 82.00 90 LEU A C 1
ATOM 746 O O . LEU A 1 90 ? 13.340 1.099 -17.180 1.00 82.00 90 LEU A O 1
ATOM 750 N N . GLY A 1 91 ? 11.249 0.721 -16.448 1.00 78.50 91 GLY A N 1
ATOM 751 C CA . GLY A 1 91 ? 11.067 -0.561 -17.132 1.00 78.50 91 GLY A CA 1
ATOM 752 C C . GLY A 1 91 ? 11.229 -0.444 -18.649 1.00 78.50 91 GLY A C 1
ATOM 753 O O . GLY A 1 91 ? 11.969 -1.227 -19.239 1.00 78.50 91 GLY A O 1
ATOM 754 N N . MET A 1 92 ? 10.662 0.603 -19.263 1.00 76.00 92 MET A N 1
ATOM 755 C CA . MET A 1 92 ? 10.788 0.851 -20.710 1.00 76.00 92 MET A CA 1
ATOM 756 C C . MET A 1 92 ? 12.248 1.000 -21.174 1.00 76.00 92 MET A C 1
ATOM 758 O O . MET A 1 92 ? 12.594 0.579 -22.279 1.00 76.00 92 MET A O 1
ATOM 762 N N . PHE A 1 93 ? 13.130 1.562 -20.341 1.00 65.88 93 PHE A N 1
ATOM 763 C CA . PHE A 1 93 ? 14.557 1.672 -20.666 1.00 65.88 93 PHE A CA 1
ATOM 764 C C . PHE A 1 93 ? 15.295 0.332 -20.535 1.00 65.88 93 PHE A C 1
ATOM 766 O O . PHE A 1 93 ? 16.204 0.051 -21.317 1.00 65.88 93 PHE A O 1
ATOM 773 N N . ARG A 1 94 ? 14.886 -0.528 -19.596 1.00 66.12 94 ARG A N 1
ATOM 774 C CA . ARG A 1 94 ? 15.466 -1.871 -19.420 1.00 66.12 94 ARG A CA 1
ATOM 775 C C . ARG A 1 94 ? 15.092 -2.815 -20.561 1.00 66.12 94 ARG A C 1
ATOM 777 O O . ARG A 1 94 ? 15.954 -3.536 -21.059 1.00 66.12 94 ARG A O 1
ATOM 784 N N . ASP A 1 95 ? 13.850 -2.754 -21.031 1.00 57.88 95 ASP A N 1
ATOM 785 C CA . ASP A 1 95 ? 13.407 -3.546 -22.184 1.00 57.88 95 ASP A CA 1
ATOM 786 C C . ASP A 1 95 ? 14.104 -3.092 -23.481 1.00 57.88 95 ASP A C 1
ATOM 788 O O . ASP A 1 95 ? 14.490 -3.914 -24.320 1.00 57.88 95 ASP A O 1
ATOM 792 N N . GLY A 1 96 ? 14.377 -1.787 -23.604 1.00 57.56 96 GLY A N 1
ATOM 793 C CA . GLY A 1 96 ? 15.245 -1.230 -24.642 1.00 57.56 96 GLY A CA 1
ATOM 794 C C . GLY A 1 96 ? 16.673 -1.785 -24.582 1.00 57.56 96 GLY A C 1
ATOM 795 O O . GLY A 1 96 ? 17.208 -2.200 -25.608 1.00 57.56 96 GLY A O 1
ATOM 796 N N . ASN A 1 97 ? 17.273 -1.892 -23.394 1.00 56.16 97 ASN A N 1
ATOM 797 C CA . ASN A 1 97 ? 18.639 -2.404 -23.230 1.00 56.16 97 ASN A CA 1
ATOM 798 C C . ASN A 1 97 ? 18.822 -3.844 -23.736 1.00 56.16 97 ASN A C 1
ATOM 800 O O . ASN A 1 97 ? 19.861 -4.142 -24.321 1.00 56.16 97 ASN A O 1
ATOM 804 N N . ASN A 1 98 ? 17.816 -4.715 -23.614 1.00 56.75 98 ASN A N 1
ATOM 805 C CA . ASN A 1 98 ? 17.897 -6.098 -24.109 1.00 56.75 98 ASN A CA 1
ATOM 806 C C . ASN A 1 98 ? 17.977 -6.161 -25.646 1.00 56.75 98 ASN A C 1
ATOM 808 O O . ASN A 1 98 ? 18.735 -6.948 -26.216 1.00 56.75 98 ASN A O 1
ATOM 812 N N . THR A 1 99 ? 17.239 -5.287 -26.337 1.00 54.34 99 THR A N 1
ATOM 813 C CA . THR A 1 99 ? 17.323 -5.155 -27.804 1.00 54.34 99 THR A CA 1
ATOM 814 C C . THR A 1 99 ? 18.573 -4.383 -28.244 1.00 54.34 99 THR A C 1
ATOM 816 O O . THR A 1 99 ? 19.154 -4.676 -29.291 1.00 54.34 99 THR A O 1
ATOM 819 N N . MET A 1 100 ? 19.049 -3.441 -27.427 1.00 52.88 100 MET A N 1
ATOM 820 C CA . MET A 1 100 ? 20.263 -2.664 -27.687 1.00 52.88 100 MET A CA 1
ATOM 821 C C . MET A 1 100 ? 21.560 -3.434 -27.419 1.00 52.88 100 MET A C 1
ATOM 823 O O . MET A 1 100 ? 22.541 -3.196 -28.120 1.00 52.88 100 MET A O 1
ATOM 827 N N . GLN A 1 101 ? 21.585 -4.385 -26.482 1.00 55.69 101 GLN A N 1
ATOM 828 C CA . GLN A 1 101 ? 22.727 -5.277 -26.265 1.00 55.69 101 GLN A CA 1
ATOM 829 C C . GLN A 1 101 ? 22.957 -6.159 -27.496 1.00 55.69 101 GLN A C 1
ATOM 831 O O . GLN A 1 101 ? 24.085 -6.251 -27.978 1.00 55.69 101 GLN A O 1
ATOM 836 N N . ALA A 1 102 ? 21.880 -6.693 -28.082 1.00 56.09 102 ALA A N 1
ATOM 837 C CA . ALA A 1 102 ? 21.942 -7.391 -29.364 1.00 56.09 102 ALA A CA 1
ATOM 838 C C . ALA A 1 102 ? 22.465 -6.476 -30.491 1.00 56.09 102 ALA A C 1
ATOM 840 O O . ALA A 1 102 ? 23.322 -6.888 -31.272 1.00 56.09 102 ALA A O 1
ATOM 841 N N . GLN A 1 103 ? 22.034 -5.208 -30.544 1.00 55.72 103 GLN A N 1
ATOM 842 C CA . GLN A 1 103 ? 22.575 -4.235 -31.506 1.00 55.72 103 GLN A CA 1
ATOM 843 C C . GLN A 1 103 ? 24.048 -3.880 -31.250 1.00 55.72 103 GLN A C 1
ATOM 845 O O . GLN A 1 103 ? 24.783 -3.651 -32.205 1.00 55.72 103 GLN A O 1
ATOM 850 N N . SER A 1 104 ? 24.507 -3.841 -29.998 1.00 58.06 104 SER A N 1
ATOM 851 C CA . SER A 1 104 ? 25.912 -3.590 -29.648 1.00 58.06 104 SER A CA 1
ATOM 852 C C . SER A 1 104 ? 26.824 -4.715 -30.152 1.00 58.06 104 SER A C 1
ATOM 854 O O . SER A 1 104 ? 27.854 -4.450 -30.776 1.00 58.06 104 SER A O 1
ATOM 856 N N . THR A 1 105 ? 26.398 -5.975 -29.995 1.00 59.88 105 THR A N 1
ATOM 857 C CA . THR A 1 105 ? 27.096 -7.138 -30.567 1.00 59.88 105 THR A CA 1
ATOM 858 C C . THR A 1 105 ? 27.161 -7.060 -32.097 1.00 59.88 105 THR A C 1
ATOM 860 O O . THR A 1 105 ? 28.214 -7.312 -32.681 1.00 59.88 105 THR A O 1
ATOM 863 N N . VAL A 1 106 ? 26.075 -6.628 -32.749 1.00 61.94 106 VAL A N 1
ATOM 864 C CA . VAL A 1 106 ? 26.027 -6.426 -34.209 1.00 61.94 106 VAL A CA 1
ATOM 865 C C . VAL A 1 106 ? 26.949 -5.286 -34.661 1.00 61.94 106 VAL A C 1
ATOM 867 O O . VAL A 1 106 ? 27.674 -5.440 -35.639 1.00 61.94 106 VAL A O 1
ATOM 870 N N . LEU A 1 107 ? 26.994 -4.157 -33.947 1.00 63.47 107 LEU A N 1
ATOM 871 C CA . LEU A 1 107 ? 27.873 -3.031 -34.292 1.00 63.47 107 LEU A CA 1
ATOM 872 C C . LEU A 1 107 ? 29.360 -3.395 -34.179 1.00 63.47 107 LEU A C 1
ATOM 874 O O . LEU A 1 107 ? 30.162 -2.935 -34.991 1.00 63.47 107 LEU A O 1
ATOM 878 N N . CYS A 1 108 ? 29.729 -4.244 -33.216 1.00 66.00 108 CYS A N 1
ATOM 879 C CA . CYS A 1 108 ? 31.092 -4.765 -33.102 1.00 66.00 108 CYS A CA 1
ATOM 880 C C . CYS A 1 108 ? 31.461 -5.655 -34.309 1.00 66.00 108 CYS A C 1
ATOM 882 O O . CYS A 1 108 ? 32.552 -5.507 -34.860 1.00 66.00 108 CYS A O 1
ATOM 884 N N . SER A 1 109 ? 30.518 -6.482 -34.794 1.00 75.81 109 SER A N 1
ATOM 885 C CA . SER A 1 109 ? 30.674 -7.253 -36.044 1.00 75.81 109 SER A CA 1
ATOM 886 C C . SER A 1 109 ? 30.937 -6.339 -37.240 1.00 75.81 109 SER A C 1
ATOM 888 O O . SER A 1 109 ? 31.904 -6.532 -37.971 1.00 75.81 109 SER A O 1
ATOM 890 N N . VAL A 1 110 ? 30.149 -5.269 -37.387 1.00 82.31 110 VAL A N 1
ATOM 891 C CA . VAL A 1 110 ? 30.292 -4.312 -38.497 1.00 82.31 110 VAL A CA 1
ATOM 892 C C . VAL A 1 110 ? 31.660 -3.620 -38.479 1.00 82.31 110 VAL A C 1
ATOM 894 O O . VAL A 1 110 ? 32.269 -3.423 -39.530 1.00 82.31 110 VAL A O 1
ATOM 897 N N . VAL A 1 111 ? 32.189 -3.260 -37.305 1.00 86.06 111 VAL A N 1
ATOM 898 C CA . VAL A 1 111 ? 33.521 -2.635 -37.205 1.00 86.06 111 VAL A CA 1
ATOM 899 C C . VAL A 1 111 ? 34.632 -3.587 -37.662 1.00 86.06 111 VAL A C 1
ATOM 901 O O . VAL A 1 111 ? 35.550 -3.147 -38.365 1.00 86.06 111 VAL A O 1
ATOM 904 N N . GLU A 1 112 ? 34.557 -4.869 -37.298 1.00 86.12 112 GLU A N 1
ATOM 905 C CA . GLU A 1 112 ? 35.536 -5.871 -37.737 1.00 86.12 112 GLU A CA 1
ATOM 906 C C . GLU A 1 112 ? 35.379 -6.222 -39.228 1.00 86.12 112 GLU A C 1
ATOM 908 O O . GLU A 1 112 ? 36.383 -6.340 -39.932 1.00 86.12 112 GLU A O 1
ATOM 913 N N . GLU A 1 113 ? 34.155 -6.266 -39.759 1.00 88.50 113 GLU A N 1
ATOM 914 C CA . GLU A 1 113 ? 33.896 -6.460 -41.194 1.00 88.50 113 GLU A CA 1
ATOM 915 C C . GLU A 1 113 ? 34.475 -5.321 -42.050 1.00 88.50 113 GLU A C 1
ATOM 917 O O . GLU A 1 113 ? 35.154 -5.566 -43.053 1.00 88.50 113 GLU A O 1
ATOM 922 N N . LEU A 1 114 ? 34.275 -4.058 -41.644 1.00 91.56 114 LEU A N 1
ATOM 923 C CA . LEU A 1 114 ? 34.844 -2.900 -42.349 1.00 91.56 114 LEU A CA 1
ATOM 924 C C . LEU A 1 114 ? 36.379 -2.938 -42.342 1.00 91.56 114 LEU A C 1
ATOM 926 O O . LEU A 1 114 ? 37.016 -2.634 -43.351 1.00 91.56 114 LEU A O 1
ATOM 930 N N . LYS A 1 115 ? 36.984 -3.361 -41.227 1.00 92.56 115 LYS A N 1
ATOM 931 C CA . LYS A 1 115 ? 38.437 -3.540 -41.091 1.00 92.56 115 LYS A CA 1
ATOM 932 C C . LYS A 1 115 ? 38.964 -4.660 -41.992 1.00 92.56 115 LYS A C 1
ATOM 934 O O . LYS A 1 115 ? 39.998 -4.482 -42.636 1.00 92.56 115 LYS A O 1
ATOM 939 N N . GLN A 1 116 ? 38.251 -5.782 -42.090 1.00 92.81 116 GLN A N 1
ATOM 940 C CA . GLN A 1 116 ? 38.606 -6.869 -43.002 1.00 92.81 116 GLN A CA 1
ATOM 941 C C . GLN A 1 116 ? 38.524 -6.423 -44.467 1.00 92.81 116 GLN A C 1
ATOM 943 O O . GLN A 1 116 ? 39.414 -6.738 -45.257 1.00 92.81 116 GLN A O 1
ATOM 948 N N . LYS A 1 117 ? 37.512 -5.624 -44.822 1.00 93.50 117 LYS A N 1
ATOM 949 C CA . LYS A 1 117 ? 37.359 -5.072 -46.173 1.00 93.50 117 LYS A CA 1
ATOM 950 C C . LYS A 1 117 ? 38.481 -4.098 -46.541 1.00 93.50 117 LYS A C 1
ATOM 952 O O . LYS A 1 117 ? 39.021 -4.196 -47.639 1.00 93.50 117 LYS A O 1
ATOM 957 N N . ILE A 1 118 ? 38.880 -3.215 -45.619 1.00 94.25 118 ILE A N 1
ATOM 958 C CA . ILE A 1 118 ? 40.054 -2.340 -45.796 1.00 94.25 118 ILE A CA 1
ATOM 959 C C . ILE A 1 118 ? 41.312 -3.175 -46.051 1.00 94.25 118 ILE A C 1
ATOM 961 O O . ILE A 1 118 ? 42.059 -2.883 -46.986 1.00 94.25 118 ILE A O 1
ATOM 965 N N . LYS A 1 119 ? 41.525 -4.233 -45.257 1.00 94.69 119 LYS A N 1
ATOM 966 C CA . LYS A 1 119 ? 42.670 -5.132 -45.421 1.00 94.69 119 LYS A CA 1
ATOM 967 C C . LYS A 1 119 ? 42.673 -5.794 -46.803 1.00 94.69 119 LYS A C 1
ATOM 969 O O . LYS A 1 119 ? 43.660 -5.673 -47.511 1.00 94.69 119 LYS A O 1
ATOM 974 N N . MET A 1 120 ? 41.557 -6.390 -47.229 1.00 94.06 120 MET A N 1
ATOM 975 C CA . MET A 1 120 ? 41.452 -7.034 -48.548 1.00 94.06 120 MET A CA 1
ATOM 976 C C . MET A 1 120 ? 41.754 -6.079 -49.710 1.00 94.06 120 MET A C 1
ATOM 978 O O . MET A 1 120 ? 42.475 -6.440 -50.635 1.00 94.06 120 MET A O 1
ATOM 982 N N . LEU A 1 121 ? 41.210 -4.857 -49.674 1.00 94.19 121 LEU A N 1
ATOM 983 C CA . LEU A 1 121 ? 41.461 -3.858 -50.718 1.00 94.19 121 LEU A CA 1
ATOM 984 C C . LEU A 1 121 ? 42.919 -3.377 -50.705 1.00 94.19 121 LEU A C 1
ATOM 986 O O . LEU A 1 121 ? 43.481 -3.105 -51.762 1.00 94.19 121 LEU A O 1
ATOM 990 N N . SER A 1 122 ? 43.532 -3.292 -49.522 1.00 92.81 122 SER A N 1
ATOM 991 C CA . SER A 1 122 ? 44.943 -2.922 -49.375 1.00 92.81 122 SER A CA 1
ATOM 992 C C . SER A 1 122 ? 45.864 -4.021 -49.903 1.00 92.81 122 SER A C 1
ATOM 994 O O . SER A 1 122 ? 46.778 -3.728 -50.669 1.00 92.81 122 SER A O 1
ATOM 996 N N . ASP A 1 123 ? 45.579 -5.280 -49.567 1.00 93.31 123 ASP A N 1
ATOM 997 C CA . ASP A 1 123 ? 46.325 -6.447 -50.047 1.00 93.31 123 ASP A CA 1
ATOM 998 C C . ASP A 1 123 ? 46.246 -6.541 -51.581 1.00 93.31 123 ASP A C 1
ATOM 1000 O O . ASP A 1 123 ? 47.261 -6.744 -52.245 1.00 93.31 123 ASP A O 1
ATOM 1004 N N . ARG A 1 124 ? 45.065 -6.279 -52.160 1.00 91.50 124 ARG A N 1
ATOM 1005 C CA . ARG A 1 124 ? 44.856 -6.188 -53.613 1.00 91.50 124 ARG A CA 1
ATOM 1006 C C . ARG A 1 124 ? 45.727 -5.117 -54.273 1.00 91.50 124 ARG A C 1
ATOM 1008 O O . ARG A 1 124 ? 46.321 -5.374 -55.311 1.00 91.50 124 ARG A O 1
ATOM 1015 N N . ILE A 1 125 ? 45.852 -3.936 -53.665 1.00 91.44 125 ILE A N 1
ATOM 1016 C CA . ILE A 1 125 ? 46.726 -2.867 -54.180 1.00 91.44 125 ILE A CA 1
ATOM 1017 C C . ILE A 1 125 ? 48.208 -3.273 -54.145 1.00 91.44 125 ILE A C 1
ATOM 1019 O O . ILE A 1 125 ? 48.953 -2.920 -55.054 1.00 91.44 125 ILE A O 1
ATOM 1023 N N . VAL A 1 126 ? 48.653 -3.961 -53.089 1.00 91.31 126 VAL A N 1
ATOM 1024 C CA . VAL A 1 126 ? 50.079 -4.277 -52.880 1.00 91.31 126 VAL A CA 1
ATOM 1025 C C . VAL A 1 126 ? 50.526 -5.500 -53.684 1.00 91.31 126 VAL A C 1
ATOM 1027 O O . VAL A 1 126 ? 51.684 -5.567 -54.098 1.00 91.31 126 VAL A O 1
ATOM 1030 N N . HIS A 1 127 ? 49.639 -6.473 -53.888 1.00 86.88 127 HIS A N 1
ATOM 1031 C CA . HIS A 1 127 ? 50.017 -7.799 -54.379 1.00 86.88 127 HIS A CA 1
ATOM 1032 C C . HIS A 1 127 ? 49.457 -8.150 -55.761 1.00 86.88 127 HIS A C 1
ATOM 1034 O O . HIS A 1 127 ? 50.003 -9.041 -56.412 1.00 86.88 127 HIS A O 1
ATOM 1040 N N . GLU A 1 128 ? 48.411 -7.471 -56.239 1.00 87.00 128 GLU A N 1
ATOM 1041 C CA . GLU A 1 128 ? 47.874 -7.692 -57.584 1.00 87.00 128 GLU A CA 1
ATOM 1042 C C . GLU A 1 128 ? 48.427 -6.664 -58.580 1.00 87.00 128 GLU A C 1
ATOM 1044 O O . GLU A 1 128 ? 48.634 -5.493 -58.270 1.00 87.00 128 GLU A O 1
ATOM 1049 N N . SER A 1 129 ? 48.648 -7.097 -59.823 1.00 85.19 129 SER A N 1
ATOM 1050 C CA . SER A 1 129 ? 48.999 -6.189 -60.920 1.00 85.19 129 SER A CA 1
ATOM 1051 C C . SER A 1 129 ? 47.739 -5.492 -61.437 1.00 85.19 129 SER A C 1
ATOM 1053 O O . SER A 1 129 ? 47.036 -6.028 -62.292 1.00 85.19 129 SER A O 1
ATOM 1055 N N . ILE A 1 130 ? 47.450 -4.307 -60.901 1.00 89.12 130 ILE A N 1
ATOM 1056 C CA . ILE A 1 130 ? 46.272 -3.494 -61.242 1.00 89.12 130 ILE A CA 1
ATOM 1057 C C . ILE A 1 130 ? 46.649 -2.228 -62.024 1.00 89.12 130 ILE A C 1
ATOM 1059 O O . ILE A 1 130 ? 47.782 -1.750 -61.982 1.00 89.12 130 ILE A O 1
ATOM 1063 N N . SER A 1 131 ? 45.687 -1.659 -62.756 1.00 91.38 131 SER A N 1
ATOM 1064 C CA . SER A 1 131 ? 45.884 -0.396 -63.484 1.00 91.38 131 SER A CA 1
ATOM 1065 C C . SER A 1 131 ? 45.940 0.806 -62.532 1.00 91.38 131 SER A C 1
ATOM 1067 O O . SER A 1 131 ? 45.227 0.846 -61.532 1.00 91.38 131 SER A O 1
ATOM 1069 N N . ILE A 1 132 ? 46.692 1.855 -62.886 1.00 87.00 132 ILE A N 1
ATOM 1070 C CA . ILE A 1 132 ? 46.812 3.104 -62.100 1.00 87.00 132 ILE A CA 1
ATOM 1071 C C . ILE A 1 132 ? 45.440 3.749 -61.822 1.00 87.00 132 ILE A C 1
ATOM 1073 O O . ILE A 1 132 ? 45.227 4.372 -60.779 1.00 87.00 132 ILE A O 1
ATOM 1077 N N . LEU A 1 133 ? 44.489 3.627 -62.756 1.00 90.62 133 LEU A N 1
ATOM 1078 C CA . LEU A 1 133 ? 43.124 4.131 -62.561 1.00 90.62 133 LEU A CA 1
ATOM 1079 C C . LEU A 1 133 ? 42.359 3.322 -61.507 1.00 90.62 133 LEU A C 1
ATOM 1081 O O . LEU A 1 133 ? 41.652 3.903 -60.684 1.00 90.62 133 LEU A O 1
ATOM 1085 N N . GLU A 1 134 ? 42.527 2.002 -61.517 1.00 89.56 134 GLU A N 1
ATOM 1086 C CA . GLU A 1 134 ? 41.914 1.092 -60.551 1.00 89.56 134 GLU A CA 1
ATOM 1087 C C . GLU A 1 134 ? 42.517 1.284 -59.157 1.00 89.56 134 GLU A C 1
ATOM 1089 O O . GLU A 1 134 ? 41.781 1.405 -58.181 1.00 89.56 134 GLU A O 1
ATOM 1094 N N . GLU A 1 135 ? 43.836 1.449 -59.062 1.00 89.69 135 GLU A N 1
ATOM 1095 C CA . GLU A 1 135 ? 44.518 1.760 -57.806 1.00 89.69 135 GLU A CA 1
ATOM 1096 C C . GLU A 1 135 ? 43.984 3.058 -57.174 1.00 89.69 135 GLU A C 1
ATOM 1098 O O . GLU A 1 135 ? 43.659 3.101 -55.984 1.00 89.69 135 GLU A O 1
ATOM 1103 N N . LYS A 1 136 ? 43.817 4.122 -57.974 1.00 91.94 136 LYS A N 1
ATOM 1104 C CA . LYS A 1 136 ? 43.229 5.389 -57.504 1.00 91.94 136 LYS A CA 1
ATOM 1105 C C . LYS A 1 136 ? 41.793 5.218 -57.006 1.00 91.94 136 LYS A C 1
ATOM 1107 O O . LYS A 1 136 ? 41.406 5.895 -56.053 1.00 91.94 136 LYS A O 1
ATOM 1112 N N . LEU A 1 137 ? 41.004 4.351 -57.640 1.00 94.12 137 LEU A N 1
ATOM 1113 C CA . LEU A 1 137 ? 39.631 4.065 -57.224 1.00 94.12 137 LEU A CA 1
ATOM 1114 C C . LEU A 1 137 ? 39.597 3.284 -55.904 1.00 94.12 137 LEU A C 1
ATOM 1116 O O . LEU A 1 137 ? 38.876 3.677 -54.988 1.00 94.12 137 LEU A O 1
ATOM 1120 N N . LEU A 1 138 ? 40.415 2.237 -55.774 1.00 93.38 138 LEU A N 1
ATOM 1121 C CA . LEU A 1 138 ? 40.508 1.427 -54.556 1.00 93.38 138 LEU A CA 1
ATOM 1122 C C . LEU A 1 138 ? 40.987 2.258 -53.358 1.00 93.38 138 LEU A C 1
ATOM 1124 O O . LEU A 1 138 ? 40.422 2.151 -52.273 1.00 93.38 138 LEU A O 1
ATOM 1128 N N . ARG A 1 139 ? 41.954 3.167 -53.553 1.00 93.12 139 ARG A N 1
ATOM 1129 C CA . ARG A 1 139 ? 42.404 4.097 -52.500 1.00 93.12 139 ARG A CA 1
ATOM 1130 C C . ARG A 1 139 ? 41.297 5.043 -52.026 1.00 93.12 139 ARG A C 1
ATOM 1132 O O . ARG A 1 139 ? 41.219 5.327 -50.833 1.00 93.12 139 ARG A O 1
ATOM 1139 N N . LYS A 1 140 ? 40.425 5.517 -52.927 1.00 95.38 140 LYS A N 1
ATOM 1140 C CA . LYS A 1 140 ? 39.241 6.308 -52.541 1.00 95.38 140 LYS A CA 1
ATOM 1141 C C . LYS A 1 140 ? 38.251 5.468 -51.734 1.00 95.38 140 LYS A C 1
ATOM 1143 O O . LYS A 1 140 ? 37.828 5.904 -50.673 1.00 95.38 140 LYS A O 1
ATOM 1148 N N . GLN A 1 141 ? 37.962 4.245 -52.181 1.00 94.56 141 GLN A N 1
ATOM 1149 C CA . GLN A 1 141 ? 37.070 3.333 -51.459 1.00 94.56 141 GLN A CA 1
ATOM 1150 C C . GLN A 1 141 ? 37.589 2.991 -50.057 1.00 94.56 141 GLN A C 1
ATOM 1152 O O . GLN A 1 141 ? 36.808 2.987 -49.112 1.00 94.56 141 GLN A O 1
ATOM 1157 N N . ILE A 1 142 ? 38.895 2.744 -49.899 1.00 94.81 142 ILE A N 1
ATOM 1158 C CA . ILE A 1 142 ? 39.514 2.526 -48.581 1.00 94.81 142 ILE A CA 1
ATOM 1159 C C . ILE A 1 142 ? 39.279 3.739 -47.678 1.00 94.81 142 ILE A C 1
ATOM 1161 O O . ILE A 1 142 ? 38.811 3.570 -46.555 1.00 94.81 142 ILE A O 1
ATOM 1165 N N . LYS A 1 143 ? 39.518 4.954 -48.187 1.00 96.31 143 LYS A N 1
ATOM 1166 C CA . LYS A 1 143 ? 39.298 6.195 -47.435 1.00 96.31 143 LYS A CA 1
ATOM 1167 C C . LYS A 1 143 ? 37.839 6.351 -46.987 1.00 96.31 143 LYS A C 1
ATOM 1169 O O . LYS A 1 143 ? 37.588 6.670 -45.827 1.00 96.31 143 LYS A O 1
ATOM 1174 N N . ASP A 1 144 ? 36.885 6.090 -47.877 1.00 94.38 144 ASP A N 1
ATOM 1175 C CA . ASP A 1 144 ? 35.455 6.193 -47.564 1.00 94.38 144 ASP A CA 1
ATOM 1176 C C . ASP A 1 144 ? 35.034 5.152 -46.502 1.00 94.38 144 ASP A C 1
ATOM 1178 O O . ASP A 1 144 ? 34.262 5.451 -45.586 1.00 94.38 144 ASP A O 1
ATOM 1182 N N . ILE A 1 145 ? 35.582 3.930 -46.575 1.00 94.19 145 ILE A N 1
ATOM 1183 C CA . ILE A 1 145 ? 35.332 2.857 -45.598 1.00 94.19 145 ILE A CA 1
ATOM 1184 C C . ILE A 1 145 ? 35.979 3.177 -44.238 1.00 94.19 145 ILE A C 1
ATOM 1186 O O . ILE A 1 145 ? 35.371 2.919 -43.196 1.00 94.19 145 ILE A O 1
ATOM 1190 N N . GLU A 1 146 ? 37.174 3.769 -44.210 1.00 92.88 146 GLU A N 1
ATOM 1191 C CA . GLU A 1 146 ? 37.836 4.228 -42.979 1.00 92.88 146 GLU A CA 1
ATOM 1192 C C . GLU A 1 146 ? 37.058 5.349 -42.279 1.00 92.88 146 GLU A C 1
ATOM 1194 O O . GLU A 1 146 ? 36.926 5.353 -41.047 1.00 92.88 146 GLU A O 1
ATOM 1199 N N . GLU A 1 147 ? 36.488 6.273 -43.054 1.00 93.38 147 GLU A N 1
ATOM 1200 C CA . GLU A 1 147 ? 35.616 7.322 -42.532 1.00 93.38 147 GLU A CA 1
ATOM 1201 C C . GLU A 1 147 ? 34.337 6.723 -41.923 1.00 93.38 147 GLU A C 1
ATOM 1203 O O . GLU A 1 147 ? 33.953 7.074 -40.802 1.00 93.38 147 GLU A O 1
ATOM 1208 N N . ALA A 1 148 ? 33.703 5.768 -42.612 1.00 91.12 148 ALA A N 1
ATOM 1209 C CA . ALA A 1 148 ? 32.537 5.051 -42.097 1.00 91.12 148 ALA A CA 1
ATOM 1210 C C . ALA A 1 148 ? 32.859 4.277 -40.807 1.00 91.12 148 ALA A C 1
ATOM 1212 O O . ALA A 1 148 ? 32.119 4.371 -39.826 1.00 91.12 148 ALA A O 1
ATOM 1213 N N . ARG A 1 149 ? 33.998 3.576 -40.762 1.00 91.94 149 ARG A N 1
ATOM 1214 C CA . ARG A 1 149 ? 34.460 2.848 -39.571 1.00 91.94 149 ARG A CA 1
ATOM 1215 C C . ARG A 1 149 ? 34.651 3.786 -38.377 1.00 91.94 149 ARG A C 1
ATOM 1217 O O . ARG A 1 149 ? 34.211 3.468 -37.274 1.00 91.94 149 ARG A O 1
ATOM 1224 N N . SER A 1 150 ? 35.253 4.955 -38.592 1.00 89.88 150 SER A N 1
ATOM 1225 C CA . SER A 1 150 ? 35.472 5.954 -37.536 1.00 89.88 150 SER A CA 1
ATOM 1226 C C . SER A 1 150 ? 34.155 6.503 -36.975 1.00 89.88 150 SER A C 1
ATOM 1228 O O . SER A 1 150 ? 34.017 6.652 -35.760 1.00 89.88 150 SER A O 1
ATOM 1230 N N . LYS A 1 151 ? 33.152 6.730 -37.836 1.00 90.50 151 LYS A N 1
ATOM 1231 C CA . LYS A 1 151 ? 31.798 7.141 -37.421 1.00 90.50 151 LYS A CA 1
ATOM 1232 C C . LYS A 1 151 ? 31.117 6.076 -36.558 1.00 90.50 151 LYS A C 1
ATOM 1234 O O . LYS A 1 151 ? 30.557 6.412 -35.518 1.00 90.50 151 LYS A O 1
ATOM 1239 N N . VAL A 1 152 ? 31.198 4.801 -36.945 1.00 86.88 152 VAL A N 1
ATOM 1240 C CA . VAL A 1 152 ? 30.608 3.692 -36.170 1.00 86.88 152 VAL A CA 1
ATOM 1241 C C . VAL A 1 152 ? 31.282 3.551 -34.801 1.00 86.88 152 VAL A C 1
ATOM 1243 O O . VAL A 1 152 ? 30.590 3.422 -33.793 1.00 86.88 152 VAL A O 1
ATOM 1246 N N . ILE A 1 153 ? 32.614 3.658 -34.737 1.00 85.62 153 ILE A N 1
ATOM 1247 C CA . ILE A 1 153 ? 33.362 3.629 -33.469 1.00 85.62 153 ILE A CA 1
ATOM 1248 C C . ILE A 1 153 ? 32.937 4.788 -32.559 1.00 85.62 153 ILE A C 1
ATOM 1250 O O . ILE A 1 153 ? 32.624 4.560 -31.393 1.00 85.62 153 ILE A O 1
ATOM 1254 N N . TYR A 1 154 ? 32.865 6.012 -33.089 1.00 85.12 154 TYR A N 1
ATOM 1255 C CA . TYR A 1 154 ? 32.429 7.189 -32.333 1.00 85.12 154 TYR A CA 1
ATOM 1256 C C . TYR A 1 154 ? 31.020 7.016 -31.741 1.00 85.12 154 TYR A C 1
ATOM 1258 O O . TYR A 1 154 ? 30.801 7.296 -30.560 1.00 85.12 154 TYR A O 1
ATOM 1266 N N . LEU A 1 155 ? 30.077 6.497 -32.535 1.00 82.81 155 LEU A N 1
ATOM 1267 C CA . LEU A 1 155 ? 28.713 6.213 -32.083 1.00 82.81 155 LEU A CA 1
ATOM 1268 C C . LEU A 1 155 ? 28.684 5.144 -30.978 1.00 82.81 155 LEU A C 1
ATOM 1270 O O . LEU A 1 155 ? 27.984 5.330 -29.981 1.00 82.81 155 LEU A O 1
ATOM 1274 N N . SER A 1 156 ? 29.476 4.074 -31.102 1.00 79.31 156 SER A N 1
ATOM 1275 C CA . SER A 1 156 ? 29.600 3.048 -30.055 1.00 79.31 156 SER A CA 1
ATOM 1276 C C . SER A 1 156 ? 30.223 3.589 -28.764 1.00 79.31 156 SER A C 1
ATOM 1278 O O . SER A 1 156 ? 29.705 3.321 -27.683 1.00 79.31 156 SER A O 1
ATOM 1280 N N . THR A 1 157 ? 31.294 4.385 -28.839 1.00 79.94 157 THR A N 1
ATOM 1281 C CA . THR A 1 157 ? 31.955 4.950 -27.648 1.00 79.94 157 THR A CA 1
ATOM 1282 C C . THR A 1 157 ? 31.056 5.930 -26.897 1.00 79.94 157 THR A C 1
ATOM 1284 O O . THR A 1 157 ? 30.995 5.890 -25.669 1.00 79.94 157 THR A O 1
ATOM 1287 N N . ASN A 1 158 ? 30.337 6.804 -27.605 1.00 76.88 158 ASN A N 1
ATOM 1288 C CA . ASN A 1 158 ? 29.399 7.725 -26.961 1.00 76.88 158 ASN A CA 1
ATOM 1289 C C . ASN A 1 158 ? 28.224 6.988 -26.314 1.00 76.88 158 ASN A C 1
ATOM 1291 O O . ASN A 1 158 ? 27.762 7.392 -25.251 1.00 76.88 158 ASN A O 1
ATOM 1295 N N . ARG A 1 159 ? 27.771 5.889 -26.925 1.00 67.75 159 ARG A N 1
ATOM 1296 C CA . ARG A 1 159 ? 26.725 5.038 -26.359 1.00 67.75 159 ARG A CA 1
ATOM 1297 C C . ARG A 1 159 ? 27.191 4.318 -25.089 1.00 67.75 159 ARG A C 1
ATOM 1299 O O . ARG A 1 159 ? 26.456 4.341 -24.112 1.00 67.75 159 ARG A O 1
ATOM 1306 N N . ALA A 1 160 ? 28.403 3.761 -25.066 1.00 70.31 160 ALA A N 1
ATOM 1307 C CA . ALA A 1 160 ? 28.960 3.118 -23.869 1.00 70.31 160 ALA A CA 1
ATOM 1308 C C . ALA A 1 160 ? 29.033 4.087 -22.675 1.00 70.31 160 ALA A C 1
ATOM 1310 O O . ALA A 1 160 ? 28.577 3.766 -21.583 1.00 70.31 160 ALA A O 1
ATOM 1311 N N . LYS A 1 161 ? 29.476 5.330 -22.910 1.00 74.06 161 LYS A N 1
ATOM 1312 C CA . LYS A 1 161 ? 29.509 6.379 -21.874 1.00 74.06 161 LYS A CA 1
ATOM 1313 C C . LYS A 1 161 ? 28.129 6.731 -21.311 1.00 74.06 161 LYS A C 1
ATOM 1315 O O . LYS A 1 161 ? 28.037 7.107 -20.150 1.00 74.06 161 LYS A O 1
ATOM 1320 N N . LEU A 1 162 ? 27.074 6.648 -22.123 1.00 67.25 162 LEU A N 1
ATOM 1321 C CA . LEU A 1 162 ? 25.695 6.865 -21.671 1.00 67.25 162 LEU A CA 1
ATOM 1322 C C . LEU A 1 162 ? 25.136 5.668 -20.892 1.00 67.25 162 LEU A C 1
ATOM 1324 O O . LEU A 1 162 ? 24.208 5.844 -20.114 1.00 67.25 162 LEU A O 1
ATOM 1328 N N . GLN A 1 163 ? 25.671 4.466 -21.102 1.00 63.50 163 GLN A N 1
ATOM 1329 C CA . GLN A 1 163 ? 25.240 3.263 -20.395 1.00 63.50 163 GLN A CA 1
ATOM 1330 C C . GLN A 1 163 ? 25.928 3.138 -19.025 1.00 63.50 163 GLN A C 1
ATOM 1332 O O . GLN A 1 163 ? 25.250 2.875 -18.033 1.00 63.50 163 GLN A O 1
ATOM 1337 N N . ASP A 1 164 ? 27.221 3.464 -18.936 1.00 59.44 164 ASP A N 1
ATOM 1338 C CA . ASP A 1 164 ? 27.972 3.484 -17.669 1.00 59.44 164 ASP A CA 1
ATOM 1339 C C . ASP A 1 164 ? 27.392 4.488 -16.653 1.00 59.44 164 ASP A C 1
ATOM 1341 O O . ASP A 1 164 ? 27.357 4.231 -15.447 1.00 59.44 164 ASP A O 1
ATOM 1345 N N . THR A 1 165 ? 26.888 5.637 -17.120 1.00 60.16 165 THR A N 1
ATOM 1346 C CA . THR A 1 165 ? 26.225 6.621 -16.245 1.00 60.16 165 THR A CA 1
ATOM 1347 C C . THR A 1 165 ? 24.871 6.137 -15.729 1.00 60.16 165 THR A C 1
ATOM 1349 O O . THR A 1 165 ? 24.449 6.552 -14.651 1.00 60.16 165 THR A O 1
ATOM 1352 N N . VAL A 1 166 ? 24.189 5.254 -16.463 1.00 58.66 166 VAL A N 1
ATOM 1353 C CA . VAL A 1 166 ? 22.919 4.649 -16.039 1.00 58.66 166 VAL A CA 1
ATOM 1354 C C . VAL A 1 166 ? 23.169 3.540 -15.014 1.00 58.66 166 VAL A C 1
ATOM 1356 O O . VAL A 1 166 ? 22.525 3.542 -13.966 1.00 58.66 166 VAL A O 1
ATOM 1359 N N . GLU A 1 167 ? 24.143 2.654 -15.239 1.00 55.09 167 GLU A N 1
ATOM 1360 C CA . GLU A 1 167 ? 24.477 1.564 -14.303 1.00 55.09 167 GLU A CA 1
ATOM 1361 C C . GLU A 1 167 ? 25.014 2.076 -12.952 1.00 55.09 167 GLU A C 1
ATOM 1363 O O . GLU A 1 167 ? 24.643 1.555 -11.895 1.00 55.09 167 GLU A O 1
ATOM 1368 N N . GLY A 1 168 ? 25.804 3.159 -12.945 1.00 52.16 168 GLY A N 1
ATOM 1369 C CA . GLY A 1 168 ? 26.267 3.797 -11.703 1.00 52.16 168 GLY A CA 1
ATOM 1370 C C . GLY A 1 168 ? 25.130 4.337 -10.818 1.00 52.16 168 GLY A C 1
ATOM 1371 O O . GLY A 1 168 ? 25.221 4.314 -9.584 1.00 52.16 168 GLY A O 1
ATOM 1372 N N . ASN A 1 169 ? 24.022 4.760 -11.433 1.00 54.22 169 ASN A N 1
ATOM 1373 C CA . ASN A 1 169 ? 22.827 5.227 -10.728 1.00 54.22 169 ASN A CA 1
ATOM 1374 C C . ASN A 1 169 ? 21.951 4.065 -10.211 1.00 54.22 169 ASN A C 1
ATOM 1376 O O . ASN A 1 169 ? 21.243 4.216 -9.212 1.00 54.22 169 ASN A O 1
ATOM 1380 N N . GLU A 1 170 ? 21.999 2.886 -10.844 1.00 51.41 170 GLU A N 1
ATOM 1381 C CA . GLU A 1 170 ? 21.286 1.694 -10.363 1.00 51.41 170 GLU A CA 1
ATOM 1382 C C . GLU A 1 170 ? 21.960 1.074 -9.124 1.00 51.41 170 GLU A C 1
ATOM 1384 O O . GLU A 1 170 ? 21.272 0.690 -8.173 1.00 51.41 170 GLU A O 1
ATOM 1389 N N . ALA A 1 171 ? 23.297 1.044 -9.070 1.00 48.22 171 ALA A N 1
ATOM 1390 C CA . ALA A 1 171 ? 24.048 0.526 -7.918 1.00 48.22 171 ALA A CA 1
ATOM 1391 C C . ALA A 1 171 ? 23.788 1.328 -6.624 1.00 48.22 171 ALA A C 1
ATOM 1393 O O . ALA A 1 171 ? 23.668 0.770 -5.526 1.00 48.22 171 ALA A O 1
ATOM 1394 N N . THR A 1 172 ? 23.624 2.645 -6.748 1.00 52.41 172 THR A N 1
ATOM 1395 C CA . THR A 1 172 ? 23.265 3.524 -5.626 1.00 52.41 172 THR A CA 1
ATOM 1396 C C . THR A 1 172 ? 21.818 3.309 -5.159 1.00 52.41 172 THR A C 1
ATOM 1398 O O . THR A 1 172 ? 21.571 3.288 -3.950 1.00 52.41 172 THR A O 1
ATOM 1401 N N . GLN A 1 173 ? 20.868 3.038 -6.066 1.00 52.22 173 GLN A N 1
ATOM 1402 C CA . GLN A 1 173 ? 19.481 2.706 -5.698 1.00 52.22 173 GLN A CA 1
ATOM 1403 C C . GLN A 1 173 ? 19.331 1.346 -5.002 1.00 52.22 173 GLN A C 1
ATOM 1405 O O . GLN A 1 173 ? 18.568 1.242 -4.039 1.00 52.22 173 GLN A O 1
ATOM 1410 N N . ILE A 1 174 ? 20.049 0.306 -5.444 1.00 53.91 174 ILE A N 1
ATOM 1411 C CA . ILE A 1 174 ? 19.985 -1.035 -4.827 1.00 53.91 174 ILE A CA 1
ATOM 1412 C C . ILE A 1 174 ? 20.437 -0.971 -3.361 1.00 53.91 174 ILE A C 1
ATOM 1414 O O . ILE A 1 174 ? 19.774 -1.514 -2.473 1.00 53.91 174 ILE A O 1
ATOM 1418 N N . THR A 1 175 ? 21.504 -0.220 -3.088 1.00 49.78 175 THR A N 1
ATOM 1419 C CA . THR A 1 175 ? 22.037 -0.036 -1.731 1.00 49.78 175 THR A CA 1
ATOM 1420 C C . THR A 1 175 ? 21.048 0.715 -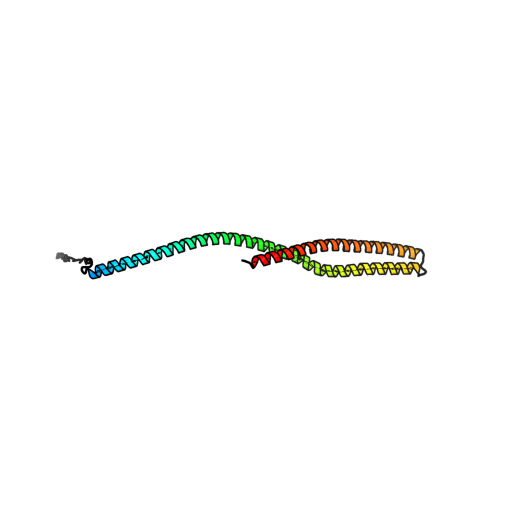0.822 1.00 49.78 175 THR A C 1
ATOM 1422 O O . THR A 1 175 ? 20.843 0.316 0.324 1.00 49.78 175 THR A O 1
ATOM 1425 N N . GLY A 1 176 ? 20.354 1.740 -1.338 1.00 50.50 176 GLY A N 1
ATOM 1426 C CA . GLY A 1 176 ? 19.312 2.474 -0.601 1.00 50.50 176 GLY A CA 1
ATOM 1427 C C . GLY A 1 176 ? 18.016 1.680 -0.362 1.00 50.50 176 GLY A C 1
ATOM 1428 O O . GLY A 1 176 ? 17.355 1.846 0.667 1.00 50.50 176 GLY A O 1
ATOM 1429 N N . ARG A 1 177 ? 17.653 0.770 -1.278 1.00 48.31 177 ARG A N 1
ATOM 1430 C CA . 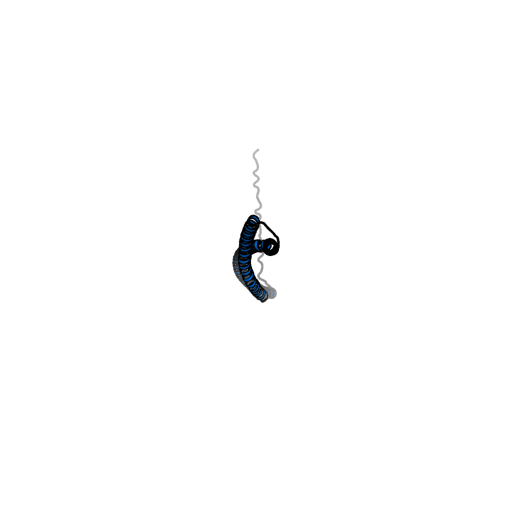ARG A 1 177 ? 16.497 -0.130 -1.106 1.00 48.31 177 ARG A CA 1
ATOM 1431 C C . ARG A 1 177 ? 16.741 -1.154 -0.000 1.00 48.31 177 ARG A C 1
ATOM 1433 O O . ARG A 1 177 ? 15.847 -1.374 0.815 1.00 48.31 177 ARG A O 1
ATOM 1440 N N . HIS A 1 178 ? 17.943 -1.733 0.058 1.00 47.44 178 HIS A N 1
ATOM 1441 C CA . HIS A 1 178 ? 18.306 -2.709 1.086 1.00 47.44 178 HIS A CA 1
ATOM 1442 C C . HIS A 1 178 ? 18.345 -2.102 2.495 1.00 47.44 178 HIS A C 1
ATOM 1444 O O . HIS A 1 178 ? 17.835 -2.713 3.435 1.00 47.44 178 HIS A O 1
ATOM 1450 N N . THR A 1 179 ? 18.855 -0.878 2.659 1.00 50.81 179 THR A N 1
ATOM 1451 C CA . THR A 1 179 ? 18.840 -0.194 3.966 1.00 50.81 179 THR A CA 1
ATOM 1452 C C . THR A 1 179 ? 17.417 0.156 4.417 1.00 50.81 179 THR A C 1
ATOM 1454 O O . THR A 1 179 ? 17.075 -0.053 5.582 1.00 50.81 179 THR A O 1
ATOM 1457 N N . SER A 1 180 ? 16.543 0.574 3.492 1.00 46.41 180 SER A N 1
ATOM 1458 C CA . SER A 1 180 ? 15.117 0.821 3.772 1.00 46.41 180 SER A CA 1
ATOM 1459 C C . SER A 1 180 ? 14.295 -0.442 4.067 1.00 46.41 180 SER A C 1
ATOM 1461 O O . SER A 1 180 ? 13.286 -0.361 4.769 1.00 46.41 180 SER A O 1
ATOM 1463 N N . SER A 1 181 ? 14.667 -1.612 3.535 1.00 51.62 181 SER A N 1
ATOM 1464 C CA . SER A 1 181 ? 14.008 -2.880 3.887 1.00 51.62 181 SER A CA 1
ATOM 1465 C C . SER A 1 181 ? 14.431 -3.401 5.261 1.00 51.62 181 SER A C 1
ATOM 1467 O O . SER A 1 181 ? 13.600 -3.944 5.982 1.00 51.62 181 SER A O 1
ATOM 1469 N N . THR A 1 182 ? 15.688 -3.187 5.662 1.00 50.50 182 THR A N 1
ATOM 1470 C CA . THR A 1 182 ? 16.191 -3.624 6.975 1.00 50.50 182 THR A CA 1
ATOM 1471 C C . THR A 1 182 ? 15.582 -2.809 8.116 1.00 50.50 182 THR A C 1
ATOM 1473 O O . THR A 1 182 ? 15.230 -3.376 9.145 1.00 50.50 182 THR A O 1
ATOM 1476 N N . LEU A 1 183 ? 15.365 -1.503 7.920 1.00 50.47 183 LEU A N 1
ATOM 1477 C CA . LEU A 1 183 ? 14.708 -0.646 8.916 1.00 50.47 183 LEU A CA 1
ATOM 1478 C C . LEU A 1 183 ? 13.219 -0.976 9.118 1.00 50.47 183 LEU A C 1
ATOM 1480 O O . LEU A 1 183 ? 12.694 -0.765 10.205 1.00 50.47 183 LEU A O 1
ATOM 1484 N N . ARG A 1 184 ? 12.545 -1.541 8.107 1.00 46.75 184 ARG A N 1
ATOM 1485 C CA . ARG A 1 184 ? 11.130 -1.943 8.193 1.00 46.75 184 ARG A CA 1
ATOM 1486 C C . ARG A 1 184 ? 10.880 -3.243 8.964 1.00 46.75 184 ARG A C 1
ATOM 1488 O O . ARG A 1 184 ? 9.758 -3.453 9.396 1.00 46.75 184 ARG A O 1
ATOM 1495 N N . ASN A 1 185 ? 11.895 -4.088 9.146 1.00 48.59 185 ASN A N 1
ATOM 1496 C CA . ASN A 1 185 ? 11.783 -5.361 9.876 1.00 48.59 185 ASN A CA 1
ATOM 1497 C C . ASN A 1 185 ? 12.216 -5.257 11.354 1.00 48.59 185 ASN A C 1
ATOM 1499 O O . ASN A 1 185 ? 12.347 -6.276 12.027 1.00 48.59 185 ASN A O 1
ATOM 1503 N N . LEU A 1 186 ? 12.484 -4.040 11.841 1.00 46.41 186 LEU A N 1
ATOM 1504 C CA . LEU A 1 186 ? 12.931 -3.750 13.211 1.00 46.41 186 LEU A CA 1
ATOM 1505 C C . LEU A 1 186 ? 11.888 -2.975 14.046 1.00 46.41 186 LEU A C 1
ATOM 1507 O O . LEU A 1 186 ? 12.207 -2.543 15.153 1.00 46.41 186 LEU A O 1
ATOM 1511 N N . GLN A 1 187 ? 10.658 -2.820 13.548 1.00 39.94 187 GLN A N 1
ATOM 1512 C CA . GLN A 1 187 ? 9.492 -2.311 14.289 1.00 39.94 187 GLN A CA 1
ATOM 1513 C C . GLN A 1 187 ? 8.417 -3.390 14.375 1.00 39.94 187 GLN A C 1
ATOM 1515 O O . GLN A 1 187 ? 7.717 -3.412 15.411 1.00 39.94 187 GLN A O 1
#

Foldseek 3Di:
DDDDDPPPPDPPPPDDDDDPPPDDPPDPVVNVVVVVVVVVVVVVVVVVVVVVVVVVVVVVVVVVVVVVVVVVVVVVVVVVVVVVVVVVVVVVVVVVVVVVVVVLVVLVVLLVVLVVVLVVLVCCLVPPDDDPVVNVVSVVVSVVSVVVSVVSVVVSVVVVVVVVVVVVVVVVVVVVVVVVVVVVVPD

Sequence (187 aa):
MEPRNRVKECPESTYAFYFVKIRPFEDPELREKLVLADHEFQKKVQARNKIIEAAKAKKEERSIIISELKTLTAENKEYNVVGETLQNYLGMFRDGNNTMQAQSTVLCSVVEELKQKIKMLSDRIVHESISILEEKLLRKQIKDIEEARSKVIYLSTNRAKLQDTVEGNEATQITGRHTSSTLRNLQ

Secondary structure (DSSP, 8-state):
-------------------------SSHHHHHHHHHHHHHHHHHHHHHHHHHHHHHHHHHHHHHHHHHHHHHHHHHHHHHHHHHHHHHHHHHHHHHHHHHHHHHHHHHHHHHHHHHHHHHHHHHHHHS---HHHHHHHHHHHHHHHHHHHHHHHHHHHHHHHHHHHHHHHHHHHHHHHHHHHHHT--

Organism: NCBI:txid1504633